Protein AF-A0A7Y4XVL7-F1 (afdb_monomer_lite)

Sequence (290 aa):
MFQDLKSWTTLMKPHAFVLMPFGKKTDRNQVTIDYDSVYRDLITPALAAAGLCVIRPTQEQAVGEIMSHWLQELLSADLVVADLSLDNFDIGYLLGIRQALRATGVILLNAYQLSDTPAFEYQLNYTINNRVVDAASLTRDIHALTALVELTKVANPTKPSSPIFQHIPQLAEPDWNIARVASAASFWQAHADWEVDRQTAEQCGNLNDLLRLAKATPVAQFRAEALIQTGIALCAVNNVELALQQFEQALDIVPNHLRGLQEKGHCLLQLALQEKAGQPLYAVRLHYIS

Structure (mmCIF, N/CA/C/O backbone):
data_AF-A0A7Y4XVL7-F1
#
_entry.id   AF-A0A7Y4XVL7-F1
#
loop_
_atom_site.group_PDB
_atom_site.id
_atom_site.type_symbol
_atom_site.label_atom_id
_atom_site.label_alt_id
_atom_site.label_comp_id
_atom_site.label_asym_id
_atom_site.label_entity_id
_atom_site.label_seq_id
_atom_site.pdbx_PDB_ins_code
_atom_site.Cartn_x
_atom_site.Cartn_y
_atom_site.Cartn_z
_atom_site.occupancy
_atom_site.B_iso_or_equiv
_atom_site.auth_seq_id
_atom_site.auth_comp_id
_atom_site.auth_asym_id
_atom_site.auth_atom_id
_atom_site.pdbx_PDB_model_num
ATOM 1 N N . MET A 1 1 ? -31.407 23.161 3.412 1.00 30.75 1 MET A N 1
ATOM 2 C CA . MET A 1 1 ? -30.562 23.824 2.399 1.00 30.75 1 MET A CA 1
ATOM 3 C C . MET A 1 1 ? -29.299 22.983 2.249 1.00 30.75 1 MET A C 1
ATOM 5 O O . MET A 1 1 ? -28.283 23.264 2.861 1.00 30.75 1 MET A O 1
ATOM 9 N N . PHE A 1 2 ? -29.439 21.850 1.556 1.00 30.11 2 PHE A N 1
ATOM 10 C CA . PHE A 1 2 ? -28.421 20.811 1.387 1.00 30.11 2 PHE A CA 1
ATOM 11 C C . PHE A 1 2 ? -27.877 20.915 -0.038 1.00 30.11 2 PHE A C 1
ATOM 13 O O . PHE A 1 2 ? -28.447 20.304 -0.939 1.00 30.11 2 PHE A O 1
ATOM 20 N N . GLN A 1 3 ? -26.849 21.731 -0.273 1.00 23.47 3 GLN A N 1
ATOM 21 C CA . GLN A 1 3 ? -26.226 21.802 -1.604 1.00 23.47 3 GLN A CA 1
ATOM 22 C C . GLN A 1 3 ? -24.697 21.731 -1.635 1.00 23.47 3 GLN A C 1
ATOM 24 O O . GLN A 1 3 ? -24.164 21.534 -2.717 1.00 23.47 3 GLN A O 1
ATOM 29 N N . ASP A 1 4 ? -23.997 21.695 -0.499 1.00 26.78 4 ASP A N 1
ATOM 30 C CA . ASP A 1 4 ? -22.524 21.692 -0.514 1.00 26.78 4 ASP A CA 1
ATOM 31 C C . ASP A 1 4 ? -21.859 20.398 -0.033 1.00 26.78 4 ASP A C 1
ATOM 33 O O . ASP A 1 4 ? -20.696 20.411 0.327 1.00 26.78 4 ASP A O 1
ATOM 37 N N . LEU A 1 5 ? -22.521 19.239 -0.096 1.00 29.67 5 LEU A N 1
ATOM 38 C CA . LEU A 1 5 ? -21.913 17.934 0.249 1.00 29.67 5 LEU A CA 1
ATOM 39 C C . LEU A 1 5 ? -20.867 17.412 -0.766 1.00 29.67 5 LEU A C 1
ATOM 41 O O . LEU A 1 5 ? -20.314 16.333 -0.570 1.00 29.67 5 LEU A O 1
ATOM 45 N N . LYS A 1 6 ? -20.573 18.148 -1.848 1.00 25.56 6 LYS A N 1
ATOM 46 C CA . LYS A 1 6 ? -19.660 17.706 -2.925 1.00 25.56 6 LYS A CA 1
ATOM 47 C C . LYS A 1 6 ? -18.208 18.192 -2.799 1.00 25.56 6 LYS A C 1
ATOM 49 O O . LYS A 1 6 ? -17.376 17.759 -3.585 1.00 25.56 6 LYS A O 1
ATOM 54 N N . SER A 1 7 ? -17.879 19.031 -1.815 1.00 25.00 7 SER A N 1
ATOM 55 C CA . SER A 1 7 ? -16.509 19.526 -1.571 1.00 25.00 7 SER A CA 1
ATOM 56 C C . SER A 1 7 ? -15.745 18.795 -0.449 1.00 25.00 7 SER A C 1
ATOM 58 O O . SER A 1 7 ? -14.611 19.155 -0.151 1.00 25.00 7 SER A O 1
ATOM 60 N N . TRP A 1 8 ? -16.327 17.751 0.159 1.00 30.72 8 TRP A N 1
ATOM 61 C CA . TRP A 1 8 ? -15.837 17.120 1.402 1.00 30.72 8 TRP A CA 1
ATOM 62 C C . TRP A 1 8 ? -15.011 15.841 1.169 1.00 30.72 8 TRP A C 1
ATOM 64 O O . TRP A 1 8 ? -14.529 15.220 2.112 1.00 30.72 8 TRP A O 1
ATOM 74 N N . THR A 1 9 ? -14.823 15.429 -0.086 1.00 29.23 9 THR A N 1
ATOM 75 C CA . THR A 1 9 ? -14.104 14.205 -0.475 1.00 29.23 9 THR A CA 1
ATOM 76 C C . THR A 1 9 ? -12.635 14.462 -0.800 1.00 29.23 9 THR A C 1
ATOM 78 O O . THR A 1 9 ? -12.143 14.039 -1.844 1.00 29.23 9 THR A O 1
ATOM 81 N N . THR A 1 10 ? -11.910 15.098 0.113 1.00 35.78 10 THR A N 1
ATOM 82 C CA . THR A 1 10 ? -10.456 14.890 0.195 1.00 35.78 10 THR A CA 1
ATOM 83 C C . THR A 1 10 ? -10.150 14.117 1.474 1.00 35.78 10 THR A C 1
ATOM 85 O O . THR A 1 10 ? -9.307 14.496 2.276 1.00 35.78 10 THR A O 1
ATOM 88 N N . LEU A 1 11 ? -10.897 13.023 1.676 1.00 45.28 11 LEU A N 1
ATOM 89 C CA . LEU A 1 11 ? -10.474 11.901 2.512 1.00 45.28 11 LEU A CA 1
ATOM 90 C C . LEU A 1 11 ? -9.044 11.541 2.090 1.00 45.28 11 LEU A C 1
ATOM 92 O O . LEU A 1 11 ? -8.815 11.272 0.907 1.00 45.28 11 LEU A O 1
ATOM 96 N N . MET A 1 12 ? -8.086 11.583 3.016 1.00 53.03 12 MET A N 1
ATOM 97 C CA . MET A 1 12 ? -6.722 11.132 2.744 1.00 53.03 12 MET A CA 1
ATOM 98 C C . MET A 1 12 ? -6.778 9.636 2.424 1.00 53.03 12 MET A C 1
ATOM 100 O O . MET A 1 12 ? -7.018 8.798 3.291 1.00 53.03 12 MET A O 1
ATOM 104 N N . LYS A 1 13 ? -6.671 9.338 1.126 1.00 62.09 13 LYS A N 1
ATOM 105 C CA . LYS A 1 13 ? -6.738 7.992 0.554 1.00 62.09 13 LYS A CA 1
ATOM 106 C C . LYS A 1 13 ? -5.585 7.136 1.093 1.00 62.09 13 LYS A C 1
ATOM 108 O O . LYS A 1 13 ? -4.505 7.698 1.282 1.00 62.09 13 LYS A O 1
ATOM 113 N N . PRO A 1 14 ? -5.778 5.813 1.267 1.00 74.62 14 PRO A N 1
ATOM 114 C CA . PRO A 1 14 ? -4.679 4.894 1.555 1.00 74.62 14 PRO A CA 1
ATOM 115 C C . PRO A 1 14 ? -3.522 5.115 0.580 1.00 74.62 14 PRO A C 1
ATOM 117 O O . PRO A 1 14 ? -3.774 5.355 -0.606 1.00 74.62 14 PRO A O 1
ATOM 120 N N . HIS A 1 15 ? -2.276 5.081 1.042 1.00 81.12 15 HIS A N 1
ATOM 121 C CA . HIS A 1 15 ? -1.130 5.425 0.199 1.00 81.12 15 HIS A CA 1
ATOM 122 C C . HIS A 1 15 ? -0.308 4.208 -0.212 1.00 81.12 15 HIS A C 1
ATOM 124 O O . HIS A 1 15 ? -0.039 3.295 0.570 1.00 81.12 15 HIS A O 1
ATOM 130 N N . ALA A 1 16 ? 0.096 4.217 -1.479 1.00 88.88 16 ALA A N 1
ATOM 131 C CA . ALA A 1 16 ? 0.976 3.238 -2.081 1.00 88.88 16 ALA A CA 1
ATOM 132 C C . ALA A 1 16 ? 2.335 3.865 -2.380 1.00 88.88 16 ALA A C 1
ATOM 134 O O . ALA A 1 16 ? 2.409 4.904 -3.042 1.00 88.88 16 ALA A O 1
ATOM 135 N N . PHE A 1 17 ? 3.403 3.202 -1.950 1.00 90.56 17 PHE A N 1
ATOM 136 C CA . PHE A 1 17 ? 4.773 3.598 -2.242 1.00 90.56 17 PHE A CA 1
ATOM 137 C C . PHE A 1 17 ? 5.361 2.713 -3.343 1.00 90.56 17 PHE A C 1
ATOM 139 O O . PHE A 1 17 ? 5.362 1.485 -3.240 1.00 90.56 17 PHE A O 1
ATOM 146 N N . VAL A 1 18 ? 5.836 3.331 -4.422 1.00 93.88 18 VAL A N 1
ATOM 147 C CA . VAL A 1 18 ? 6.324 2.630 -5.614 1.00 93.88 18 VAL A CA 1
ATOM 148 C C . VAL A 1 18 ? 7.847 2.647 -5.644 1.00 93.88 18 VAL A C 1
ATOM 150 O O . VAL A 1 18 ? 8.467 3.689 -5.862 1.00 93.88 18 VAL A O 1
ATOM 153 N N . LEU A 1 19 ? 8.444 1.470 -5.468 1.00 92.75 19 LEU A N 1
ATOM 154 C CA . LEU A 1 19 ? 9.868 1.224 -5.656 1.00 92.75 19 LEU A CA 1
ATOM 155 C C . LEU A 1 19 ? 10.106 0.743 -7.087 1.00 92.75 19 LEU A C 1
ATOM 157 O O . LEU A 1 19 ? 9.790 -0.393 -7.425 1.00 92.75 19 LEU A O 1
ATOM 161 N N . MET A 1 20 ? 10.660 1.595 -7.943 1.00 93.25 20 MET A N 1
ATOM 162 C CA . MET A 1 20 ? 10.940 1.226 -9.329 1.00 93.25 20 MET A CA 1
ATOM 163 C C . MET A 1 20 ? 12.124 2.015 -9.898 1.00 93.25 20 MET A C 1
ATOM 165 O O . MET A 1 20 ? 12.449 3.084 -9.375 1.00 93.25 20 MET A O 1
ATOM 169 N N . PRO A 1 21 ? 12.768 1.535 -10.977 1.00 92.19 21 PRO A N 1
ATOM 170 C CA . PRO A 1 21 ? 13.779 2.315 -11.682 1.00 92.19 21 PRO A CA 1
ATOM 171 C C . PRO A 1 21 ? 13.210 3.608 -12.293 1.00 92.19 21 PRO A C 1
ATOM 173 O O . PRO A 1 21 ? 12.018 3.717 -12.570 1.00 92.19 21 PRO A O 1
ATOM 176 N N . PHE A 1 22 ? 14.085 4.586 -12.547 1.00 91.12 22 PHE A N 1
ATOM 177 C CA . PHE A 1 22 ? 13.723 5.876 -13.151 1.00 91.12 22 PHE A CA 1
ATOM 178 C C . PHE A 1 22 ? 14.119 5.969 -14.621 1.00 91.12 22 PHE A C 1
ATOM 180 O O . PHE A 1 22 ? 15.217 5.544 -15.000 1.00 91.12 22 PHE A O 1
ATOM 187 N N . GLY A 1 23 ? 13.265 6.606 -15.427 1.00 93.31 23 GLY A N 1
ATOM 188 C CA . GLY A 1 23 ? 13.544 6.903 -16.826 1.00 93.31 23 GLY A CA 1
ATOM 189 C C . GLY A 1 23 ? 13.756 5.659 -17.684 1.00 93.31 23 GLY A C 1
ATOM 190 O O . GLY A 1 23 ? 13.196 4.590 -17.447 1.00 93.31 23 GLY A O 1
ATOM 191 N N . LYS A 1 24 ? 14.589 5.801 -18.713 1.00 95.44 24 LYS A N 1
ATOM 192 C CA . LYS A 1 24 ? 14.931 4.708 -19.627 1.00 95.44 24 LYS A CA 1
ATOM 193 C C . LYS A 1 24 ? 16.169 3.987 -19.121 1.00 95.44 24 LYS A C 1
ATOM 195 O O . LYS A 1 24 ? 17.231 4.602 -19.006 1.00 95.44 24 LYS A O 1
ATOM 200 N N . LYS A 1 25 ? 16.052 2.689 -18.849 1.00 94.06 25 LYS A N 1
ATOM 201 C CA . LYS A 1 25 ? 17.180 1.850 -18.426 1.00 94.06 25 LYS A CA 1
ATOM 202 C C . LYS A 1 25 ? 17.300 0.642 -19.334 1.00 94.06 25 LYS A C 1
ATOM 204 O O . LYS A 1 25 ? 16.296 0.074 -19.753 1.00 94.06 25 LYS A O 1
ATOM 209 N N . THR A 1 26 ? 18.539 0.281 -19.632 1.00 91.75 26 THR A N 1
ATOM 210 C CA . THR A 1 26 ? 18.875 -0.923 -20.387 1.00 91.75 26 THR A CA 1
ATOM 211 C C . THR A 1 26 ? 19.343 -1.982 -19.405 1.00 91.75 26 THR A C 1
ATOM 213 O O . THR A 1 26 ? 20.203 -1.702 -18.570 1.00 91.75 26 THR A O 1
ATOM 216 N N . ASP A 1 27 ? 18.752 -3.167 -19.482 1.00 84.12 27 ASP A N 1
ATOM 217 C CA . ASP A 1 27 ? 19.140 -4.301 -18.655 1.00 84.12 27 ASP A CA 1
ATOM 218 C C . ASP A 1 27 ? 20.385 -5.026 -19.203 1.00 84.12 27 ASP A C 1
ATOM 220 O O . ASP A 1 27 ? 20.979 -4.653 -20.221 1.00 84.12 27 ASP A O 1
ATOM 224 N N . ARG A 1 28 ? 20.798 -6.096 -18.515 1.00 81.88 28 ARG A N 1
ATOM 225 C CA . ARG A 1 28 ? 21.951 -6.921 -18.914 1.00 81.88 28 ARG A CA 1
ATOM 226 C C . ARG A 1 28 ? 21.738 -7.642 -20.251 1.00 81.88 28 ARG A C 1
ATOM 228 O O . ARG A 1 28 ? 22.718 -7.940 -20.931 1.00 81.88 28 ARG A O 1
ATOM 235 N N . ASN A 1 29 ? 20.485 -7.860 -20.647 1.00 82.44 29 ASN A N 1
ATOM 236 C CA . ASN A 1 29 ? 20.090 -8.501 -21.900 1.00 82.44 29 ASN A CA 1
ATOM 237 C C . ASN A 1 29 ? 19.987 -7.499 -23.066 1.00 82.44 29 ASN A C 1
ATOM 239 O O . ASN A 1 29 ? 19.524 -7.864 -24.145 1.00 82.44 29 ASN A O 1
ATOM 243 N N . GLN A 1 30 ? 20.437 -6.251 -22.872 1.00 86.81 30 GLN A N 1
ATOM 244 C CA . GLN A 1 30 ? 20.371 -5.159 -23.851 1.00 86.81 30 GLN A CA 1
ATOM 245 C C . GLN A 1 30 ? 18.943 -4.735 -24.224 1.00 86.81 30 GLN A C 1
ATOM 247 O O . GLN A 1 30 ? 18.731 -4.070 -25.242 1.00 86.81 30 GLN A O 1
ATOM 252 N N . VAL A 1 31 ? 17.958 -5.055 -23.384 1.00 87.81 31 VAL A N 1
ATOM 253 C CA . VAL A 1 31 ? 16.588 -4.579 -23.549 1.00 87.81 31 VAL A CA 1
ATOM 254 C C . VAL A 1 31 ? 16.432 -3.272 -22.785 1.00 87.81 31 VAL A C 1
ATOM 256 O O . VAL A 1 31 ? 16.737 -3.172 -21.598 1.00 87.81 31 VAL A O 1
ATOM 259 N N . THR A 1 32 ? 15.969 -2.235 -23.479 1.00 94.44 32 THR A N 1
ATOM 260 C CA . THR A 1 32 ? 15.645 -0.946 -22.860 1.00 94.44 32 THR A CA 1
ATOM 261 C C . THR A 1 32 ? 14.177 -0.911 -22.465 1.00 94.44 32 THR A C 1
ATOM 263 O O . THR A 1 32 ? 13.319 -1.171 -23.305 1.00 94.44 32 THR A O 1
ATOM 266 N N . ILE A 1 33 ? 13.892 -0.500 -21.232 1.00 95.12 33 ILE A N 1
ATOM 267 C CA . ILE A 1 33 ? 12.542 -0.244 -20.722 1.00 95.12 33 ILE A CA 1
ATOM 268 C C . ILE A 1 33 ? 12.442 1.227 -20.306 1.00 95.12 33 ILE A C 1
ATOM 270 O O . ILE A 1 33 ? 13.356 1.772 -19.683 1.00 95.12 33 ILE A O 1
ATOM 274 N N . ASP A 1 34 ? 11.344 1.878 -20.681 1.00 96.12 34 ASP A N 1
ATOM 275 C CA . ASP A 1 34 ? 10.932 3.201 -20.221 1.00 96.12 34 ASP A CA 1
ATOM 276 C C . ASP A 1 34 ? 10.060 3.061 -18.966 1.00 96.12 34 ASP A C 1
ATOM 278 O O . ASP A 1 34 ? 8.844 2.862 -19.033 1.00 96.12 34 ASP A O 1
ATOM 282 N N . TYR A 1 35 ? 10.696 3.159 -17.802 1.00 95.94 35 TYR A N 1
ATOM 283 C CA . TYR A 1 35 ? 10.037 2.993 -16.511 1.00 95.94 35 TYR A CA 1
ATOM 284 C C . TYR A 1 35 ? 9.095 4.152 -16.165 1.00 95.94 35 TYR A C 1
ATOM 286 O O . TYR A 1 35 ? 8.176 3.980 -15.365 1.00 95.94 35 TYR A O 1
ATOM 294 N N . ASP A 1 36 ? 9.252 5.319 -16.795 1.00 95.69 36 ASP A N 1
ATOM 295 C CA . ASP A 1 36 ? 8.286 6.407 -16.638 1.00 95.69 36 ASP A CA 1
ATOM 296 C C . ASP A 1 36 ? 6.972 6.100 -17.363 1.00 95.69 36 ASP A C 1
ATOM 298 O O . ASP A 1 36 ? 5.906 6.485 -16.879 1.00 95.69 36 ASP A O 1
ATOM 302 N N . SER A 1 37 ? 7.018 5.363 -18.480 1.00 95.69 37 SER A N 1
ATOM 303 C CA . SER A 1 37 ? 5.810 4.811 -19.109 1.00 95.69 37 SER A CA 1
ATOM 304 C C . SER A 1 37 ? 5.158 3.740 -18.238 1.00 95.69 37 SER A C 1
ATOM 306 O O . SER A 1 37 ? 3.959 3.830 -17.997 1.00 95.69 37 SER A O 1
ATOM 308 N N . VAL A 1 38 ? 5.924 2.795 -17.679 1.00 97.19 38 VAL A N 1
ATOM 309 C CA . VAL A 1 38 ? 5.378 1.784 -16.747 1.00 97.19 38 VAL A CA 1
ATOM 310 C C . VAL A 1 38 ? 4.676 2.456 -15.560 1.00 97.19 38 VAL A C 1
ATOM 312 O O . VAL A 1 38 ? 3.543 2.111 -15.219 1.00 97.19 38 VAL A O 1
ATOM 315 N N . TYR A 1 39 ? 5.309 3.470 -14.963 1.00 97.12 39 TYR A N 1
ATOM 316 C CA . TYR A 1 39 ? 4.727 4.213 -13.849 1.00 97.12 39 TYR A CA 1
ATOM 317 C C . TYR A 1 39 ? 3.417 4.909 -14.230 1.00 97.12 39 TYR A C 1
ATOM 319 O O . TYR A 1 39 ? 2.405 4.760 -13.541 1.00 97.12 39 TYR A O 1
ATOM 327 N N . ARG A 1 40 ? 3.434 5.682 -15.321 1.00 97.06 40 ARG A N 1
ATOM 328 C CA . ARG A 1 40 ? 2.314 6.529 -15.744 1.00 97.06 40 ARG A CA 1
ATOM 329 C C . ARG A 1 40 ? 1.147 5.721 -16.305 1.00 97.06 40 ARG A C 1
ATOM 331 O O . ARG A 1 40 ? 0.003 6.038 -15.997 1.00 97.06 40 ARG A O 1
ATOM 338 N N . ASP A 1 41 ? 1.437 4.721 -17.129 1.00 97.88 41 ASP A N 1
ATOM 339 C CA . ASP A 1 41 ? 0.440 4.060 -17.971 1.00 97.88 41 ASP A CA 1
ATOM 340 C C . ASP A 1 41 ? -0.111 2.780 -17.324 1.00 97.88 41 ASP A C 1
ATOM 342 O O . ASP A 1 41 ? -1.260 2.435 -17.581 1.00 97.88 41 ASP A O 1
ATOM 346 N N . LEU A 1 42 ? 0.660 2.099 -16.463 1.00 98.19 42 LEU A N 1
ATOM 347 C CA . LEU A 1 42 ? 0.247 0.860 -15.784 1.00 98.19 42 LEU A CA 1
ATOM 348 C C . LEU A 1 42 ? 0.024 1.062 -14.277 1.00 98.19 42 LEU A C 1
ATOM 350 O O . LEU A 1 42 ? -1.084 0.851 -13.784 1.00 98.19 42 LEU A O 1
ATOM 354 N N . ILE A 1 43 ? 1.059 1.473 -13.536 1.00 97.94 43 ILE A N 1
ATOM 355 C CA . ILE A 1 43 ? 1.028 1.482 -12.060 1.00 97.94 43 ILE A CA 1
ATOM 356 C C . ILE A 1 43 ? 0.041 2.526 -11.528 1.00 97.94 43 ILE A C 1
ATOM 358 O O . ILE A 1 43 ? -0.862 2.200 -10.757 1.00 97.94 43 ILE A O 1
ATOM 362 N N . THR A 1 44 ? 0.188 3.781 -11.957 1.00 96.50 44 THR A N 1
ATOM 363 C CA . THR A 1 44 ? -0.655 4.897 -11.502 1.00 96.50 44 THR A CA 1
ATOM 364 C C . THR A 1 44 ? -2.153 4.628 -11.700 1.00 96.50 44 THR A C 1
ATOM 366 O O . THR A 1 44 ? -2.894 4.732 -10.718 1.00 96.50 44 THR A O 1
ATOM 369 N N . PRO A 1 45 ? -2.642 4.255 -12.903 1.00 97.81 45 PRO A N 1
ATOM 370 C CA . PRO A 1 45 ? -4.070 4.021 -13.101 1.00 97.81 45 PRO A CA 1
ATOM 371 C C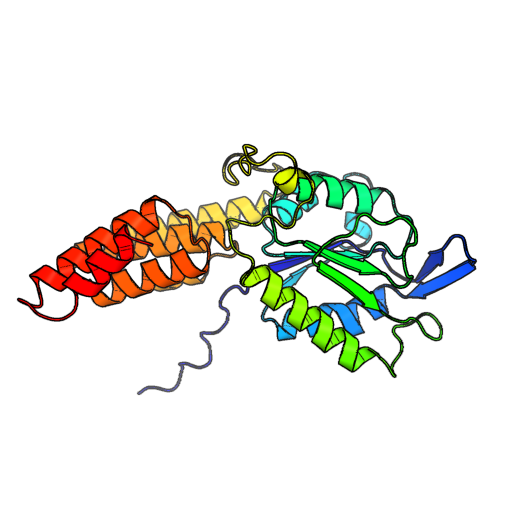 . PRO A 1 45 ? -4.593 2.815 -12.318 1.00 97.81 45 PRO A C 1
ATOM 373 O O . PRO A 1 45 ? -5.698 2.892 -11.784 1.00 97.81 45 PRO A O 1
ATOM 376 N N . ALA A 1 46 ? -3.816 1.735 -12.189 1.00 97.75 46 ALA A N 1
ATOM 377 C CA . ALA A 1 46 ? -4.248 0.553 -11.446 1.00 97.75 46 ALA A CA 1
ATOM 378 C C . ALA A 1 46 ? -4.437 0.833 -9.948 1.00 97.75 46 ALA A C 1
ATOM 380 O O . ALA A 1 46 ? -5.446 0.436 -9.358 1.00 97.75 46 ALA A O 1
ATOM 381 N N . LEU A 1 47 ? -3.490 1.552 -9.339 1.00 94.56 47 LEU A N 1
ATOM 382 C CA . LEU A 1 47 ? -3.551 1.924 -7.925 1.00 94.56 47 LEU A CA 1
ATOM 383 C C . LEU A 1 47 ? -4.626 2.984 -7.658 1.00 94.56 47 LEU A C 1
ATOM 385 O O . LEU A 1 47 ? -5.350 2.896 -6.666 1.00 94.56 47 LEU A O 1
ATOM 389 N N . ALA A 1 48 ? -4.790 3.948 -8.568 1.00 91.00 48 ALA A N 1
ATOM 390 C CA . ALA A 1 48 ? -5.855 4.941 -8.477 1.00 91.00 48 ALA A CA 1
ATOM 391 C C . ALA A 1 48 ? -7.251 4.302 -8.586 1.00 91.00 48 ALA A C 1
ATOM 393 O O . ALA A 1 48 ? -8.159 4.704 -7.856 1.00 91.00 48 ALA A O 1
ATOM 394 N N . ALA A 1 49 ? -7.419 3.289 -9.446 1.00 93.00 49 ALA A N 1
ATOM 395 C CA . ALA A 1 49 ? -8.659 2.520 -9.566 1.00 93.00 49 ALA A CA 1
ATOM 396 C C . ALA A 1 49 ? -8.991 1.730 -8.288 1.00 93.00 49 ALA A C 1
ATOM 398 O O . ALA A 1 49 ? -10.162 1.599 -7.944 1.00 93.00 49 ALA A O 1
ATOM 399 N N . ALA A 1 50 ? -7.973 1.285 -7.544 1.00 90.19 50 ALA A N 1
ATOM 400 C CA . ALA A 1 50 ? -8.120 0.690 -6.212 1.00 90.19 50 ALA A CA 1
ATOM 401 C C . ALA A 1 50 ? -8.332 1.737 -5.092 1.00 90.19 50 ALA A C 1
ATOM 403 O O . ALA A 1 50 ? -8.422 1.394 -3.910 1.00 90.19 50 ALA A O 1
ATOM 404 N N . GLY A 1 51 ? -8.389 3.028 -5.432 1.00 86.31 51 GLY A N 1
ATOM 405 C CA . GLY A 1 51 ? -8.623 4.115 -4.485 1.00 86.31 51 GLY A CA 1
ATOM 406 C C . GLY A 1 51 ? -7.395 4.560 -3.690 1.00 86.31 51 GLY A C 1
ATOM 407 O O . GLY A 1 51 ? -7.578 5.262 -2.697 1.00 86.31 51 GLY A O 1
ATOM 408 N N . LEU A 1 52 ? -6.173 4.198 -4.104 1.00 83.06 52 LEU A N 1
ATOM 409 C CA . LEU A 1 52 ? -4.943 4.607 -3.421 1.00 83.06 52 LEU A CA 1
ATOM 410 C C . LEU A 1 52 ? -4.375 5.922 -3.969 1.00 83.06 52 LEU A C 1
ATOM 412 O O . LEU A 1 52 ? -4.522 6.255 -5.147 1.00 83.06 52 LEU A O 1
ATOM 416 N N . CYS A 1 53 ? -3.697 6.666 -3.098 1.00 83.19 53 CYS A N 1
ATOM 417 C CA . CYS A 1 53 ? -2.781 7.736 -3.478 1.00 83.19 53 CYS A CA 1
ATOM 418 C C . CYS A 1 53 ? -1.410 7.130 -3.810 1.00 83.19 53 CYS A C 1
ATOM 420 O O . CYS A 1 53 ? -0.906 6.318 -3.039 1.00 83.19 53 CYS A O 1
ATOM 422 N N . VAL A 1 54 ? -0.805 7.504 -4.937 1.00 85.81 54 VAL A N 1
ATOM 423 C CA . VAL A 1 54 ? 0.451 6.899 -5.410 1.00 85.81 54 VAL A CA 1
ATOM 424 C C . VAL A 1 54 ? 1.615 7.848 -5.171 1.00 85.81 54 VAL A C 1
ATOM 426 O O . VAL A 1 54 ? 1.591 8.990 -5.628 1.00 85.81 54 VAL A O 1
ATOM 429 N N . ILE A 1 55 ? 2.645 7.355 -4.489 1.00 85.19 55 ILE A N 1
ATOM 430 C CA . ILE A 1 55 ? 3.891 8.071 -4.231 1.00 85.19 55 ILE A CA 1
ATOM 431 C C . ILE A 1 55 ? 5.034 7.269 -4.851 1.00 85.19 55 ILE A C 1
ATOM 433 O O . ILE A 1 55 ? 5.222 6.093 -4.551 1.00 85.19 55 ILE A O 1
ATOM 437 N N . ARG A 1 56 ? 5.824 7.922 -5.702 1.00 87.25 56 ARG A N 1
ATOM 438 C CA . ARG A 1 56 ? 7.100 7.414 -6.214 1.00 87.25 56 ARG A CA 1
ATOM 439 C C . ARG A 1 56 ? 8.187 8.417 -5.831 1.00 87.25 56 ARG A C 1
ATOM 441 O O . ARG A 1 56 ? 7.952 9.612 -6.034 1.00 87.25 56 ARG A O 1
ATOM 448 N N . PRO A 1 57 ? 9.352 7.984 -5.315 1.00 80.12 57 PRO A N 1
ATOM 449 C CA . PRO A 1 57 ? 10.471 8.895 -5.089 1.00 80.12 57 PRO A CA 1
ATOM 450 C C . PRO A 1 57 ? 10.857 9.645 -6.366 1.00 80.12 57 PRO A C 1
ATOM 452 O O . PRO A 1 57 ? 10.611 9.158 -7.468 1.00 80.12 57 PRO A O 1
ATOM 455 N N . THR A 1 58 ? 11.471 10.819 -6.249 1.00 72.88 58 THR A N 1
ATOM 456 C CA . THR A 1 58 ? 12.078 11.493 -7.405 1.00 72.88 58 THR A CA 1
ATOM 457 C C . THR A 1 58 ? 13.519 11.035 -7.608 1.00 72.88 58 THR A C 1
ATOM 459 O O . THR A 1 58 ? 14.165 10.505 -6.703 1.00 72.88 58 THR A O 1
ATOM 462 N N . GLN A 1 59 ? 14.051 11.248 -8.813 1.00 65.94 59 GLN A N 1
ATOM 463 C CA . GLN A 1 59 ? 15.422 10.859 -9.130 1.00 65.94 59 GLN A CA 1
ATOM 464 C C . GLN A 1 59 ? 16.454 11.677 -8.332 1.00 65.94 59 GLN A C 1
ATOM 466 O O . GLN A 1 59 ? 17.498 11.145 -7.966 1.00 65.94 59 GLN A O 1
ATOM 471 N N . GLU A 1 60 ? 16.171 12.944 -8.016 1.00 59.00 60 GLU A N 1
ATOM 472 C CA . GLU A 1 60 ? 17.043 13.781 -7.179 1.00 59.00 60 GLU A CA 1
ATOM 473 C C . GLU A 1 60 ? 17.083 13.298 -5.723 1.00 59.00 60 GLU A C 1
ATOM 475 O O . GLU A 1 60 ? 18.119 13.400 -5.071 1.00 59.00 60 GLU A O 1
ATOM 480 N N . GLN A 1 61 ? 15.985 12.715 -5.230 1.00 55.97 61 GLN A N 1
ATOM 481 C CA . GLN A 1 61 ? 15.905 12.109 -3.895 1.00 55.97 61 GLN A CA 1
ATOM 482 C C . GLN A 1 61 ? 16.708 10.799 -3.787 1.00 55.97 61 GLN A C 1
ATOM 484 O O . GLN A 1 61 ? 16.953 10.324 -2.680 1.00 55.97 61 GLN A O 1
ATOM 489 N N . ALA A 1 62 ? 17.137 10.224 -4.918 1.00 52.25 62 ALA A N 1
ATOM 490 C CA . ALA A 1 62 ? 17.893 8.975 -4.990 1.00 52.25 62 ALA A CA 1
ATOM 491 C C . ALA A 1 62 ? 19.423 9.148 -4.902 1.00 52.25 62 ALA A C 1
ATOM 493 O O . ALA A 1 62 ? 20.155 8.163 -4.955 1.00 52.25 62 ALA A O 1
ATOM 494 N N . VAL A 1 63 ? 19.946 10.374 -4.786 1.00 45.16 63 VAL A N 1
ATOM 495 C CA . VAL A 1 63 ? 21.397 10.620 -4.752 1.00 45.16 63 VAL A CA 1
ATOM 496 C C . VAL A 1 63 ? 21.867 10.888 -3.317 1.00 45.16 63 VAL A C 1
ATOM 498 O O . VAL A 1 63 ? 21.579 11.931 -2.743 1.00 45.16 63 VAL A O 1
ATOM 501 N N . GLY A 1 64 ? 22.646 9.957 -2.755 1.00 45.59 64 GLY A N 1
ATOM 502 C CA . GLY A 1 64 ? 23.591 10.208 -1.651 1.00 45.59 64 GLY A CA 1
ATOM 503 C C . GLY A 1 64 ? 23.104 9.994 -0.210 1.00 45.59 64 GLY A C 1
ATOM 504 O O . GLY A 1 64 ? 23.932 9.716 0.649 1.00 45.59 64 GLY A O 1
ATOM 505 N N . GLU A 1 65 ? 21.798 10.042 0.058 1.00 50.94 65 GLU A N 1
ATOM 506 C CA . GLU A 1 65 ? 21.209 9.866 1.406 1.00 50.94 65 GLU A CA 1
ATOM 507 C C . GLU A 1 65 ? 19.990 8.922 1.384 1.00 50.94 65 GLU A C 1
ATOM 509 O O . GLU A 1 65 ? 19.001 9.085 2.108 1.00 50.94 65 GLU A O 1
ATOM 514 N N . ILE A 1 66 ? 20.048 7.899 0.525 1.00 53.38 66 ILE A N 1
ATOM 515 C CA . ILE A 1 66 ? 19.092 6.792 0.563 1.00 53.38 66 ILE A CA 1
ATOM 516 C C . ILE A 1 66 ? 19.270 6.083 1.905 1.00 53.38 66 ILE A C 1
ATOM 518 O O . ILE A 1 66 ? 20.209 5.320 2.085 1.00 53.38 66 ILE A O 1
ATOM 522 N N . MET A 1 67 ? 18.375 6.361 2.848 1.00 57.81 67 MET A N 1
ATOM 523 C CA . MET A 1 67 ? 17.743 5.343 3.692 1.00 57.81 67 MET A CA 1
ATOM 524 C C . MET A 1 67 ? 16.664 5.972 4.569 1.00 57.81 67 MET A C 1
ATOM 526 O O . MET A 1 67 ? 15.588 5.408 4.684 1.00 57.81 67 MET A O 1
ATOM 530 N N . SER A 1 68 ? 16.881 7.156 5.137 1.00 56.09 68 SER A N 1
ATOM 531 C CA . SER A 1 68 ? 16.031 7.623 6.235 1.00 56.09 68 SER A CA 1
ATOM 532 C C . SER A 1 68 ? 14.590 7.974 5.796 1.00 56.09 68 SER A C 1
ATOM 534 O O . SER A 1 68 ? 13.614 7.459 6.337 1.00 56.09 68 SER A O 1
ATOM 536 N N . HIS A 1 69 ? 14.404 8.809 4.771 1.00 59.69 69 HIS A N 1
ATOM 537 C CA . HIS A 1 69 ? 13.058 9.287 4.423 1.00 59.69 69 HIS A CA 1
ATOM 538 C C . HIS A 1 69 ? 12.225 8.243 3.660 1.00 59.69 69 HIS A C 1
ATOM 540 O O . HIS A 1 69 ? 11.026 8.132 3.898 1.00 59.69 69 HIS A O 1
ATOM 546 N N . TRP A 1 70 ? 12.850 7.413 2.817 1.00 72.81 70 TRP A N 1
ATOM 547 C CA . TRP A 1 70 ? 12.167 6.282 2.174 1.00 72.81 70 TRP A CA 1
ATOM 548 C C . TRP A 1 70 ? 11.848 5.157 3.150 1.00 72.81 70 TRP A C 1
ATOM 550 O O . TRP A 1 70 ? 10.835 4.494 2.978 1.00 72.81 70 TRP A O 1
ATOM 560 N N . LEU A 1 71 ? 12.664 4.949 4.189 1.00 74.31 71 LEU A N 1
ATOM 561 C CA . LEU A 1 71 ? 12.358 3.967 5.226 1.00 74.31 71 LEU A CA 1
ATOM 562 C C . LEU A 1 71 ? 11.051 4.306 5.946 1.00 74.31 71 LEU A C 1
ATOM 564 O O . LEU A 1 71 ? 10.268 3.402 6.226 1.00 74.31 71 LEU A O 1
ATOM 568 N N . GLN A 1 72 ? 10.782 5.593 6.189 1.00 74.62 72 GLN A N 1
ATOM 569 C CA . GLN A 1 72 ? 9.499 6.006 6.749 1.00 74.62 72 GLN A CA 1
ATOM 570 C C . GLN A 1 72 ? 8.343 5.640 5.817 1.00 74.62 72 GLN A C 1
ATOM 572 O O . GLN A 1 72 ? 7.380 5.040 6.281 1.00 74.62 72 GLN A O 1
ATOM 577 N N . GLU A 1 73 ? 8.440 5.971 4.527 1.00 77.50 73 GLU A N 1
ATOM 578 C CA . GLU A 1 73 ? 7.398 5.636 3.547 1.00 77.50 73 GLU A CA 1
ATOM 579 C C . GLU A 1 73 ? 7.210 4.122 3.413 1.00 77.50 73 GLU A C 1
ATOM 581 O O . GLU A 1 73 ? 6.086 3.634 3.372 1.00 77.50 73 GLU A O 1
ATOM 586 N N . LEU A 1 74 ? 8.298 3.350 3.446 1.00 81.88 74 LEU A N 1
ATOM 587 C CA . LEU A 1 74 ? 8.235 1.890 3.447 1.00 81.88 74 LEU A CA 1
ATOM 588 C C . LEU A 1 74 ? 7.509 1.346 4.668 1.00 81.88 74 LEU A C 1
ATOM 590 O O . LEU A 1 74 ? 6.822 0.339 4.556 1.00 81.88 74 LEU A O 1
ATOM 594 N N . LEU A 1 75 ? 7.647 1.974 5.830 1.00 78.69 75 LEU A N 1
ATOM 595 C CA . LEU A 1 75 ? 6.966 1.537 7.042 1.00 78.69 75 LEU A CA 1
ATOM 596 C C . LEU A 1 75 ? 5.520 2.016 7.107 1.00 78.69 75 LEU A C 1
ATOM 598 O O . LEU A 1 75 ? 4.663 1.259 7.559 1.00 78.69 75 LEU A O 1
ATOM 602 N N . SER A 1 76 ? 5.246 3.238 6.655 1.00 75.62 76 SER A N 1
ATOM 603 C CA . SER A 1 76 ? 3.934 3.871 6.764 1.00 75.62 76 SER A CA 1
ATOM 604 C C . SER A 1 76 ? 2.976 3.460 5.650 1.00 75.62 76 SER A C 1
ATOM 606 O O . SER A 1 76 ? 1.773 3.454 5.892 1.00 75.62 76 SER A O 1
ATOM 608 N N . ALA A 1 77 ? 3.477 3.102 4.462 1.00 81.69 77 ALA A N 1
ATOM 609 C CA . ALA A 1 77 ? 2.639 2.747 3.323 1.00 81.69 77 ALA A CA 1
ATOM 610 C C . ALA A 1 77 ? 1.723 1.563 3.612 1.00 81.69 77 ALA A C 1
ATOM 612 O O . ALA A 1 77 ? 2.146 0.519 4.132 1.00 81.69 77 ALA A O 1
ATOM 613 N N . ASP A 1 78 ? 0.465 1.743 3.209 1.00 81.00 78 ASP A N 1
ATOM 614 C CA . ASP A 1 78 ? -0.549 0.695 3.211 1.00 81.00 78 ASP A CA 1
ATOM 615 C C . ASP A 1 78 ? -0.180 -0.390 2.186 1.00 81.00 78 ASP A C 1
ATOM 617 O O . ASP A 1 78 ? -0.433 -1.575 2.400 1.00 81.00 78 ASP A O 1
ATOM 621 N N . LEU A 1 79 ? 0.490 0.011 1.099 1.00 89.00 79 LEU A N 1
ATOM 622 C CA . LEU A 1 79 ? 0.978 -0.876 0.052 1.00 89.00 79 LEU A CA 1
ATOM 623 C C . LEU A 1 79 ? 2.348 -0.431 -0.474 1.00 89.00 79 LEU A C 1
ATOM 625 O O . LEU A 1 79 ? 2.559 0.740 -0.773 1.00 89.00 79 LEU A O 1
ATOM 629 N N . VAL A 1 80 ? 3.251 -1.383 -0.694 1.00 92.56 80 VAL A N 1
ATOM 630 C CA . VAL A 1 80 ? 4.472 -1.182 -1.479 1.00 92.56 80 VAL A CA 1
ATOM 631 C C . VAL A 1 80 ? 4.366 -1.960 -2.785 1.00 92.56 80 VAL A C 1
ATOM 633 O O . VAL A 1 80 ? 4.134 -3.168 -2.780 1.00 92.56 80 VAL A O 1
ATOM 636 N N . VAL A 1 81 ? 4.560 -1.273 -3.907 1.00 95.62 81 VAL A N 1
ATOM 637 C CA . VAL A 1 81 ? 4.704 -1.906 -5.223 1.00 95.62 81 VAL A CA 1
ATOM 638 C C . VAL A 1 81 ? 6.171 -1.839 -5.612 1.00 95.62 81 VAL A C 1
ATOM 640 O O . VAL A 1 81 ? 6.713 -0.743 -5.735 1.00 95.62 81 VAL A O 1
ATOM 643 N N . ALA A 1 82 ? 6.816 -2.991 -5.789 1.00 94.62 82 ALA A N 1
ATOM 644 C CA . ALA A 1 82 ? 8.227 -3.064 -6.154 1.00 94.62 82 ALA A CA 1
ATOM 645 C C . ALA A 1 82 ? 8.400 -3.670 -7.548 1.00 94.62 82 ALA A C 1
ATOM 647 O O . ALA A 1 82 ? 8.028 -4.818 -7.782 1.00 94.62 82 ALA A O 1
ATOM 648 N N . ASP A 1 83 ? 8.972 -2.898 -8.468 1.00 94.56 83 ASP A N 1
ATOM 649 C CA . ASP A 1 83 ? 9.328 -3.356 -9.807 1.00 94.56 83 ASP A CA 1
ATOM 650 C C . ASP A 1 83 ? 10.763 -3.896 -9.812 1.00 94.56 83 ASP A C 1
ATOM 652 O O . ASP A 1 83 ? 11.721 -3.147 -9.597 1.00 94.56 83 ASP A O 1
ATOM 656 N N . LEU A 1 84 ? 10.899 -5.202 -10.050 1.00 92.06 84 LEU A N 1
ATOM 657 C CA . LEU A 1 84 ? 12.172 -5.928 -10.051 1.00 92.06 84 LEU A CA 1
ATOM 658 C C . LEU A 1 84 ? 12.638 -6.288 -11.471 1.00 92.06 84 LEU A C 1
ATOM 660 O O . LEU A 1 84 ? 13.504 -7.142 -11.651 1.00 92.06 84 LEU A O 1
ATOM 664 N N . SER A 1 85 ? 12.086 -5.630 -12.497 1.00 91.19 85 SER A N 1
ATOM 665 C CA . SER A 1 85 ? 12.425 -5.894 -13.905 1.00 91.19 85 SER A CA 1
ATOM 666 C C . SER A 1 85 ? 13.874 -5.551 -14.248 1.00 91.19 85 SER A C 1
ATOM 668 O O . SER A 1 85 ? 14.444 -6.123 -15.177 1.00 91.19 85 SER A O 1
ATOM 670 N N . LEU A 1 86 ? 14.473 -4.614 -13.508 1.00 90.50 86 LEU A N 1
ATOM 671 C CA . LEU A 1 86 ? 15.896 -4.301 -13.568 1.00 90.50 86 LEU A CA 1
ATOM 672 C C . LEU A 1 86 ? 16.591 -4.890 -12.345 1.00 90.50 86 LEU A C 1
ATOM 674 O O . LEU A 1 86 ? 16.117 -4.716 -11.224 1.00 90.50 86 LEU A O 1
ATOM 678 N N . ASP A 1 87 ? 17.766 -5.480 -12.551 1.00 86.88 87 ASP A N 1
ATOM 679 C CA . ASP A 1 87 ? 18.654 -5.876 -11.458 1.00 86.88 87 ASP A CA 1
ATOM 680 C C . ASP A 1 87 ? 19.233 -4.632 -10.761 1.00 86.88 87 ASP A C 1
ATOM 682 O O . ASP A 1 87 ? 20.300 -4.119 -11.112 1.00 86.88 87 ASP A O 1
ATOM 686 N N . ASN A 1 88 ? 18.453 -4.094 -9.824 1.00 85.81 88 ASN A N 1
ATOM 687 C CA . ASN A 1 88 ? 18.748 -2.906 -9.043 1.00 85.81 88 ASN A CA 1
ATOM 688 C C . ASN A 1 88 ? 18.821 -3.277 -7.558 1.00 85.81 88 ASN A C 1
ATOM 690 O O . ASN A 1 88 ? 17.799 -3.515 -6.908 1.00 85.81 88 ASN A O 1
ATOM 694 N N . PHE A 1 89 ? 20.045 -3.278 -7.029 1.00 84.81 89 PHE A N 1
ATOM 695 C CA . PHE A 1 89 ? 20.325 -3.618 -5.638 1.00 84.81 89 PHE A CA 1
ATOM 696 C C . PHE A 1 89 ? 19.527 -2.764 -4.644 1.00 84.81 89 PHE A C 1
ATOM 698 O O . PHE A 1 89 ? 19.003 -3.309 -3.676 1.00 84.81 89 PHE A O 1
ATOM 705 N N . ASP A 1 90 ? 19.374 -1.462 -4.897 1.00 83.75 90 ASP A N 1
ATOM 706 C CA . ASP A 1 90 ? 18.714 -0.545 -3.962 1.00 83.75 90 ASP A CA 1
ATOM 707 C C . ASP A 1 90 ? 17.234 -0.902 -3.776 1.00 83.75 90 ASP A C 1
ATOM 709 O O . ASP A 1 90 ? 16.722 -0.917 -2.656 1.00 83.75 90 ASP A O 1
ATOM 713 N N . ILE A 1 91 ? 16.548 -1.261 -4.867 1.00 88.19 91 ILE A N 1
ATOM 714 C CA . ILE A 1 91 ? 15.144 -1.695 -4.824 1.00 88.19 91 ILE A CA 1
ATOM 715 C C . ILE A 1 91 ? 15.025 -3.014 -4.059 1.00 88.19 91 ILE A C 1
ATOM 717 O O . ILE A 1 91 ? 14.169 -3.136 -3.182 1.00 88.19 91 ILE A O 1
ATOM 721 N N . GLY A 1 92 ? 15.899 -3.984 -4.349 1.00 87.75 92 GLY A N 1
ATOM 722 C CA . GLY A 1 92 ? 15.923 -5.268 -3.646 1.00 87.75 92 GLY A CA 1
ATOM 723 C C . GLY A 1 92 ? 16.200 -5.119 -2.146 1.00 87.75 92 GLY A C 1
ATOM 724 O O . GLY A 1 92 ? 15.539 -5.756 -1.326 1.00 87.75 92 GLY A O 1
ATOM 725 N N . TYR A 1 93 ? 17.122 -4.230 -1.773 1.00 87.25 93 TYR A N 1
ATOM 726 C CA . TYR A 1 93 ? 17.455 -3.930 -0.382 1.00 87.25 93 TYR A CA 1
ATOM 727 C C . TYR A 1 93 ? 16.266 -3.323 0.379 1.00 87.25 93 TYR A C 1
ATOM 729 O O . TYR A 1 93 ? 15.896 -3.811 1.448 1.00 87.25 93 TYR A O 1
ATOM 737 N N . LEU A 1 94 ? 15.610 -2.307 -0.192 1.00 88.19 94 LEU A N 1
ATOM 738 C CA . LEU A 1 94 ? 14.435 -1.660 0.406 1.00 88.19 94 LEU A CA 1
ATOM 739 C C . LEU A 1 94 ? 13.234 -2.610 0.512 1.00 88.19 94 LEU A C 1
ATOM 741 O O . LEU A 1 94 ? 12.531 -2.610 1.525 1.00 88.19 94 LEU A O 1
ATOM 745 N N . LEU A 1 95 ? 13.028 -3.456 -0.501 1.00 90.62 95 LEU A N 1
ATOM 746 C CA . LEU A 1 95 ? 12.030 -4.521 -0.467 1.00 90.62 95 LEU A CA 1
ATOM 747 C C . LEU A 1 95 ? 12.297 -5.494 0.690 1.00 90.62 95 LEU A C 1
ATOM 749 O O . LEU A 1 95 ? 11.375 -5.822 1.437 1.00 90.62 95 LEU A O 1
ATOM 753 N N . GLY A 1 96 ? 13.554 -5.909 0.872 1.00 89.94 96 GLY A N 1
ATOM 754 C CA . GLY A 1 96 ? 13.967 -6.758 1.988 1.00 89.94 96 GLY A CA 1
ATOM 755 C C . GLY A 1 96 ? 13.662 -6.125 3.347 1.00 89.94 96 GLY A C 1
ATOM 756 O O . GLY A 1 96 ? 13.102 -6.788 4.219 1.00 89.94 96 GLY A O 1
ATOM 757 N N . ILE A 1 97 ? 13.939 -4.825 3.511 1.00 88.75 97 ILE A N 1
ATOM 758 C CA . ILE A 1 97 ? 13.590 -4.090 4.735 1.00 88.75 97 ILE A CA 1
ATOM 759 C C . ILE A 1 97 ? 12.074 -4.091 4.971 1.00 88.75 97 ILE A C 1
ATOM 761 O O . ILE A 1 97 ? 11.629 -4.440 6.066 1.00 88.75 97 ILE A O 1
ATOM 765 N N . ARG A 1 98 ? 11.262 -3.750 3.958 1.00 89.44 98 ARG A N 1
ATOM 766 C CA . ARG A 1 98 ? 9.791 -3.773 4.076 1.00 89.44 98 ARG A CA 1
ATOM 767 C C . ARG A 1 98 ? 9.297 -5.153 4.499 1.00 89.44 98 ARG A C 1
ATOM 769 O O . ARG A 1 98 ? 8.466 -5.240 5.393 1.00 89.44 98 ARG A O 1
ATOM 776 N N . GLN A 1 99 ? 9.816 -6.219 3.896 1.00 89.00 99 GLN A N 1
ATOM 777 C CA . GLN A 1 99 ? 9.410 -7.588 4.215 1.00 89.00 99 GLN A CA 1
ATOM 778 C C . GLN A 1 99 ? 9.848 -8.032 5.615 1.00 89.00 99 GLN A C 1
ATOM 780 O O . GLN A 1 99 ? 9.163 -8.849 6.228 1.00 89.00 99 GLN A O 1
ATOM 785 N N . ALA A 1 100 ? 10.960 -7.509 6.133 1.00 89.31 100 ALA A N 1
ATOM 786 C CA . ALA A 1 100 ? 11.429 -7.814 7.482 1.00 89.31 100 ALA A CA 1
ATOM 787 C C . ALA A 1 100 ? 10.617 -7.097 8.565 1.00 89.31 100 ALA A C 1
ATOM 789 O O . ALA A 1 100 ? 10.501 -7.600 9.679 1.00 89.31 100 ALA A O 1
ATOM 790 N N . LEU A 1 101 ? 10.064 -5.928 8.239 1.00 86.12 101 LEU A N 1
ATOM 791 C CA . LEU A 1 101 ? 9.372 -5.074 9.201 1.00 86.12 101 LEU A CA 1
ATOM 792 C C . LEU A 1 101 ? 7.849 -5.131 9.067 1.00 86.12 101 LEU A C 1
ATOM 794 O O . LEU A 1 101 ? 7.162 -4.729 9.993 1.00 86.12 101 LEU A O 1
ATOM 798 N N . ARG A 1 102 ? 7.297 -5.612 7.951 1.00 85.62 102 ARG A N 1
ATOM 799 C CA . ARG A 1 102 ? 5.848 -5.687 7.735 1.00 85.62 102 ARG A CA 1
ATOM 800 C C . ARG A 1 102 ? 5.440 -7.046 7.179 1.00 85.62 102 ARG A C 1
ATOM 802 O O . ARG A 1 102 ? 6.049 -7.576 6.249 1.00 85.62 102 ARG A O 1
ATOM 809 N N . ALA A 1 103 ? 4.379 -7.593 7.750 1.00 85.31 103 ALA A N 1
ATOM 810 C CA . ALA A 1 103 ? 3.837 -8.908 7.456 1.00 85.31 103 ALA A CA 1
ATOM 811 C C . ALA A 1 103 ? 3.095 -8.957 6.111 1.00 85.31 103 ALA A C 1
ATOM 813 O O . ALA A 1 103 ? 3.033 -10.020 5.485 1.00 85.31 103 ALA A O 1
ATOM 814 N N . THR A 1 104 ? 2.538 -7.828 5.658 1.00 85.50 104 THR A N 1
ATOM 815 C CA . THR A 1 104 ? 1.698 -7.728 4.451 1.00 85.50 104 THR A CA 1
ATOM 816 C C . THR A 1 104 ? 1.928 -6.427 3.660 1.00 85.50 104 THR A C 1
ATOM 818 O O . THR A 1 104 ? 2.772 -5.588 3.998 1.00 85.50 104 THR A O 1
ATOM 821 N N . GLY A 1 105 ? 1.179 -6.255 2.564 1.00 87.44 105 GLY A N 1
ATOM 822 C CA . GLY A 1 105 ? 1.137 -5.007 1.794 1.00 87.44 105 GLY A CA 1
ATOM 823 C C . GLY A 1 105 ? 2.311 -4.846 0.834 1.00 87.44 105 GLY A C 1
ATOM 824 O O . GLY A 1 105 ? 2.898 -3.771 0.756 1.00 87.44 105 GLY A O 1
ATOM 825 N N . VAL A 1 106 ? 2.680 -5.915 0.124 1.00 91.56 106 VAL A N 1
ATOM 826 C CA . VAL A 1 106 ? 3.706 -5.886 -0.926 1.00 91.56 106 VAL A CA 1
ATOM 827 C C . VAL A 1 106 ? 3.172 -6.572 -2.181 1.00 91.56 106 VAL A C 1
ATOM 829 O O . VAL A 1 106 ? 2.667 -7.689 -2.092 1.00 91.56 106 VAL A O 1
ATOM 832 N N . ILE A 1 107 ? 3.324 -5.922 -3.336 1.00 94.31 107 ILE A N 1
ATOM 833 C CA . ILE A 1 107 ? 3.097 -6.504 -4.665 1.00 94.31 107 ILE A CA 1
ATOM 834 C C . ILE A 1 107 ? 4.375 -6.349 -5.485 1.00 94.31 107 ILE A C 1
ATOM 836 O O . ILE A 1 107 ? 4.969 -5.270 -5.515 1.00 94.31 107 ILE A O 1
ATOM 840 N N . LEU A 1 108 ? 4.782 -7.415 -6.171 1.00 94.19 108 LEU A N 1
ATOM 841 C CA . LEU A 1 108 ? 5.938 -7.389 -7.065 1.00 94.19 108 LEU A CA 1
ATOM 842 C C . LEU A 1 108 ? 5.515 -7.262 -8.525 1.00 94.19 108 LEU A C 1
ATOM 844 O O . LEU A 1 108 ? 4.572 -7.923 -8.960 1.00 94.19 108 LEU A O 1
ATOM 848 N N . LEU A 1 109 ? 6.238 -6.446 -9.284 1.00 95.00 109 LEU A N 1
ATOM 849 C CA . LEU A 1 109 ? 6.066 -6.306 -10.725 1.00 95.00 109 LEU A CA 1
ATOM 850 C C . LEU A 1 109 ? 7.316 -6.770 -11.455 1.00 95.00 109 LEU A C 1
ATOM 852 O O . LEU A 1 109 ? 8.426 -6.443 -11.037 1.00 95.00 109 LEU A O 1
ATOM 856 N N . ASN A 1 110 ? 7.127 -7.471 -12.572 1.00 91.81 110 ASN A N 1
ATOM 857 C CA . ASN A 1 110 ? 8.224 -7.883 -13.440 1.00 91.81 110 ASN A CA 1
ATOM 858 C C . ASN A 1 110 ? 7.841 -7.780 -14.920 1.00 91.81 110 ASN A C 1
ATOM 860 O O . ASN A 1 110 ? 6.776 -8.235 -15.328 1.00 91.81 110 ASN A O 1
ATOM 864 N N . ALA A 1 111 ? 8.743 -7.259 -15.744 1.00 90.25 111 ALA A N 1
ATOM 865 C CA . ALA A 1 111 ? 8.642 -7.299 -17.202 1.00 90.25 111 ALA A CA 1
ATOM 866 C C . ALA A 1 111 ? 9.038 -8.672 -17.774 1.00 90.25 111 ALA A C 1
ATOM 868 O O . ALA A 1 111 ? 8.735 -8.998 -18.922 1.00 90.25 111 ALA A O 1
ATOM 869 N N . TYR A 1 112 ? 9.743 -9.475 -16.974 1.00 81.94 112 TYR A N 1
ATOM 870 C CA . TYR A 1 112 ? 10.263 -10.781 -17.351 1.00 81.94 112 TYR A CA 1
ATOM 871 C C . TYR A 1 112 ? 9.800 -11.834 -16.361 1.00 81.94 112 TYR A C 1
ATOM 873 O O . TYR A 1 112 ? 9.682 -11.577 -15.165 1.00 81.94 112 TYR A O 1
ATOM 881 N N . GLN A 1 113 ? 9.591 -13.051 -16.852 1.00 67.94 113 GLN A N 1
ATOM 882 C CA . GLN A 1 113 ? 9.382 -14.184 -15.970 1.00 67.94 113 GLN A CA 1
ATOM 883 C C . GLN A 1 113 ? 10.714 -14.506 -15.291 1.00 67.94 113 GLN A C 1
ATOM 885 O O . GLN A 1 113 ? 11.614 -15.075 -15.907 1.00 67.94 113 GLN A O 1
ATOM 890 N N . LEU A 1 114 ? 10.861 -14.070 -14.041 1.00 59.88 114 LEU A N 1
ATOM 891 C CA . LEU A 1 114 ? 12.054 -14.343 -13.255 1.00 59.88 114 LEU A CA 1
ATOM 892 C C . LEU A 1 114 ? 12.112 -15.849 -12.974 1.00 59.88 114 LEU A C 1
ATOM 894 O O . LEU A 1 114 ? 11.201 -16.420 -12.380 1.00 59.88 114 LEU A O 1
ATOM 898 N N . SER A 1 115 ? 13.165 -16.502 -13.461 1.00 56.25 115 SER A N 1
ATOM 899 C CA . SER A 1 115 ? 13.351 -17.954 -13.353 1.00 56.25 115 SER A CA 1
ATOM 900 C C . SER A 1 115 ? 13.696 -18.417 -11.934 1.00 56.25 115 SER A C 1
ATOM 902 O O . SER A 1 115 ? 13.443 -19.573 -11.614 1.00 56.25 115 SER A O 1
ATOM 904 N N . ASP A 1 116 ? 14.202 -17.511 -11.089 1.00 57.78 116 ASP A N 1
ATOM 905 C CA . ASP A 1 116 ? 14.701 -17.801 -9.736 1.00 57.78 116 ASP A CA 1
ATOM 906 C C . ASP A 1 116 ? 14.085 -16.902 -8.646 1.00 57.78 116 ASP A C 1
ATOM 908 O O . ASP A 1 116 ? 14.653 -16.756 -7.560 1.00 57.78 116 ASP A O 1
ATOM 912 N N . THR A 1 117 ? 12.935 -16.258 -8.891 1.00 55.34 117 THR A N 1
ATOM 913 C CA . THR A 1 117 ? 12.278 -15.524 -7.803 1.00 55.34 117 THR A CA 1
ATOM 914 C C . THR A 1 117 ? 11.695 -16.479 -6.771 1.00 55.34 117 THR A C 1
ATOM 916 O O . THR A 1 117 ? 11.078 -17.485 -7.132 1.00 55.34 117 THR A O 1
ATOM 919 N N . PRO A 1 118 ? 11.796 -16.141 -5.473 1.00 59.28 118 PRO A N 1
ATOM 920 C CA . PRO A 1 118 ? 10.927 -16.738 -4.472 1.00 59.28 118 PRO A CA 1
ATOM 921 C C . PRO A 1 118 ? 9.478 -16.668 -4.966 1.00 59.28 118 PRO A C 1
ATOM 923 O O . PRO A 1 118 ? 9.067 -15.656 -5.537 1.00 59.28 118 PRO A O 1
ATOM 926 N N . ALA A 1 119 ? 8.704 -17.738 -4.781 1.00 61.22 119 ALA A N 1
ATOM 927 C CA . ALA A 1 119 ? 7.296 -17.764 -5.160 1.00 61.22 119 ALA A CA 1
ATOM 928 C C . ALA A 1 119 ? 6.507 -16.796 -4.266 1.00 61.22 119 ALA A C 1
ATOM 930 O O . ALA A 1 119 ? 5.956 -17.178 -3.236 1.00 61.22 119 ALA A O 1
ATOM 931 N N . PHE A 1 120 ? 6.498 -15.518 -4.636 1.00 74.56 120 PHE A N 1
ATOM 932 C CA . PHE A 1 120 ? 5.719 -14.503 -3.952 1.00 74.56 120 PHE A CA 1
ATOM 933 C C . PHE A 1 120 ? 4.248 -14.656 -4.328 1.00 74.56 120 PHE A C 1
ATOM 935 O O . PHE A 1 120 ? 3.905 -14.842 -5.499 1.00 74.56 120 PHE A O 1
ATOM 942 N N . GLU A 1 121 ? 3.383 -14.576 -3.319 1.00 77.81 121 GLU A N 1
ATOM 943 C CA . GLU A 1 121 ? 1.937 -14.757 -3.478 1.00 77.81 121 GLU A CA 1
ATOM 944 C C . GLU A 1 121 ? 1.324 -13.663 -4.363 1.00 77.81 121 GLU A C 1
ATOM 946 O O . GLU A 1 121 ? 0.497 -13.956 -5.224 1.00 77.81 121 GLU A O 1
ATOM 951 N N . TYR A 1 122 ? 1.783 -12.416 -4.209 1.00 89.56 122 TYR A N 1
ATOM 952 C CA . TYR A 1 122 ? 1.275 -11.266 -4.955 1.00 89.56 122 TYR A CA 1
ATOM 953 C C . TYR A 1 122 ? 2.326 -10.726 -5.922 1.00 89.56 122 TYR A C 1
ATOM 955 O O . TYR A 1 122 ? 3.180 -9.910 -5.568 1.00 89.56 122 TYR A O 1
ATOM 963 N N . GLN A 1 123 ? 2.249 -11.188 -7.165 1.00 91.62 123 GLN A N 1
ATOM 964 C CA . GLN A 1 123 ? 3.120 -10.748 -8.247 1.00 91.62 123 GLN A CA 1
ATOM 965 C C . GLN A 1 123 ? 2.340 -10.585 -9.551 1.00 91.62 123 GLN A C 1
ATOM 967 O O . GLN A 1 123 ? 1.410 -11.344 -9.829 1.00 91.62 123 GLN A O 1
ATOM 972 N N . LEU A 1 124 ? 2.745 -9.612 -10.361 1.00 93.88 124 LEU A N 1
ATOM 973 C CA . LEU A 1 124 ? 2.229 -9.395 -11.705 1.00 93.88 124 LEU A CA 1
ATOM 974 C C . LEU A 1 124 ? 3.385 -9.334 -12.698 1.00 93.88 124 LEU A C 1
ATOM 976 O O . LEU A 1 124 ? 4.294 -8.515 -12.564 1.00 93.88 124 LEU A O 1
ATOM 980 N N . ASN A 1 125 ? 3.289 -10.154 -13.741 1.00 93.50 125 ASN A N 1
ATOM 981 C CA . ASN A 1 125 ? 4.158 -10.033 -14.900 1.00 93.50 125 ASN A CA 1
ATOM 982 C C . ASN A 1 125 ? 3.458 -9.172 -15.954 1.00 93.50 125 ASN A C 1
ATOM 984 O O . ASN A 1 125 ? 2.369 -9.528 -16.411 1.00 93.50 125 ASN A O 1
ATOM 988 N N . TYR A 1 126 ? 4.073 -8.056 -16.332 1.00 93.81 126 TYR A N 1
ATOM 989 C CA . TYR A 1 126 ? 3.587 -7.178 -17.394 1.00 93.81 126 TYR A CA 1
ATOM 990 C C . TYR A 1 126 ? 4.439 -7.344 -18.652 1.00 93.81 126 TYR A C 1
ATOM 992 O O . TYR A 1 126 ? 5.576 -7.801 -18.599 1.00 93.81 126 TYR A O 1
ATOM 1000 N N . THR A 1 127 ? 3.876 -7.010 -19.813 1.00 92.00 127 THR A N 1
ATOM 1001 C CA . THR A 1 127 ? 4.575 -7.173 -21.097 1.00 92.00 127 THR A CA 1
ATOM 1002 C C . THR A 1 127 ? 5.130 -5.840 -21.581 1.00 92.00 127 THR A C 1
ATOM 1004 O O . THR A 1 127 ? 4.460 -4.812 -21.487 1.00 92.00 127 THR A O 1
ATOM 1007 N N . ILE A 1 128 ? 6.353 -5.861 -22.116 1.00 91.56 128 ILE A N 1
ATOM 1008 C CA . ILE A 1 128 ? 6.985 -4.711 -22.766 1.00 91.56 128 ILE A CA 1
ATOM 1009 C C . ILE A 1 128 ? 7.012 -4.924 -24.281 1.00 91.56 128 ILE A C 1
ATOM 1011 O O . ILE A 1 128 ? 7.454 -5.963 -24.767 1.00 91.56 128 ILE A O 1
ATOM 1015 N N . ASN A 1 129 ? 6.602 -3.904 -25.031 1.00 92.00 129 ASN A N 1
ATOM 1016 C CA . ASN A 1 129 ? 6.692 -3.834 -26.484 1.00 92.00 129 ASN A CA 1
ATOM 1017 C C . ASN A 1 129 ? 7.267 -2.469 -26.883 1.00 92.00 129 ASN A C 1
ATOM 1019 O O . ASN A 1 129 ? 6.827 -1.432 -26.395 1.00 92.00 129 ASN A O 1
ATOM 1023 N N . ASN A 1 130 ? 8.285 -2.448 -27.746 1.00 90.50 130 ASN A N 1
ATOM 1024 C CA . ASN A 1 130 ? 8.976 -1.215 -28.145 1.00 90.50 130 ASN A CA 1
ATOM 1025 C C . ASN A 1 130 ? 9.400 -0.324 -26.957 1.00 90.50 130 ASN A C 1
ATOM 1027 O O . ASN A 1 130 ? 9.277 0.899 -27.012 1.00 90.50 130 ASN A O 1
ATOM 1031 N N . ARG A 1 131 ? 9.958 -0.943 -25.905 1.00 92.88 131 ARG A N 1
ATOM 1032 C CA . ARG A 1 131 ? 10.466 -0.298 -24.674 1.00 92.88 131 ARG A CA 1
ATOM 1033 C C . ARG A 1 131 ? 9.399 0.248 -23.718 1.00 92.88 131 ARG A C 1
ATOM 1035 O O . ARG A 1 131 ? 9.768 0.739 -22.659 1.00 92.88 131 ARG A O 1
ATOM 1042 N N . VAL A 1 132 ? 8.116 0.170 -24.054 1.00 94.19 132 VAL A N 1
ATOM 1043 C CA . VAL A 1 132 ? 6.998 0.632 -23.213 1.00 94.19 132 VAL A CA 1
ATOM 1044 C C . VAL A 1 132 ? 6.066 -0.528 -22.877 1.00 94.19 132 VAL A C 1
ATOM 1046 O O . VAL A 1 132 ? 6.205 -1.608 -23.447 1.00 94.19 132 VAL A O 1
ATOM 1049 N N . VAL A 1 133 ? 5.127 -0.328 -21.951 1.00 93.06 133 VAL A N 1
ATOM 1050 C CA . VAL A 1 133 ? 4.091 -1.332 -21.662 1.00 93.06 133 VAL A CA 1
ATOM 1051 C C . VAL A 1 133 ? 3.306 -1.677 -22.929 1.00 93.06 133 VAL A C 1
ATOM 1053 O O . VAL A 1 133 ? 2.942 -0.794 -23.708 1.00 93.06 133 VAL A O 1
ATOM 1056 N N . ASP A 1 134 ? 3.080 -2.967 -23.164 1.00 94.56 134 ASP A N 1
ATOM 1057 C CA . ASP A 1 134 ? 2.412 -3.430 -24.374 1.00 94.56 134 ASP A CA 1
ATOM 1058 C C . ASP A 1 134 ? 0.936 -3.016 -24.376 1.00 94.56 134 ASP A C 1
ATOM 1060 O O . ASP A 1 134 ? 0.149 -3.410 -23.515 1.00 94.56 134 ASP A O 1
ATOM 1064 N N . ALA A 1 135 ? 0.539 -2.228 -25.376 1.00 95.31 135 ALA A N 1
ATOM 1065 C CA . ALA A 1 135 ? -0.819 -1.700 -25.479 1.00 95.31 135 ALA A CA 1
ATOM 1066 C C . ALA A 1 135 ? -1.876 -2.812 -25.584 1.00 95.31 135 ALA A C 1
ATOM 1068 O O . ALA A 1 135 ? -3.011 -2.619 -25.150 1.00 95.31 135 ALA A O 1
ATOM 1069 N N . ALA A 1 136 ? -1.508 -3.976 -26.132 1.00 96.06 136 ALA A N 1
ATOM 1070 C CA . ALA A 1 136 ? -2.409 -5.118 -26.246 1.00 96.06 136 ALA A CA 1
ATOM 1071 C C . ALA A 1 136 ? -2.728 -5.765 -24.885 1.00 96.06 136 ALA A C 1
ATOM 1073 O O . ALA A 1 136 ? -3.825 -6.300 -24.714 1.00 96.06 136 ALA A O 1
ATOM 1074 N N . SER A 1 137 ? -1.806 -5.708 -23.914 1.00 95.94 137 SER A N 1
ATOM 1075 C CA . SER A 1 137 ? -2.004 -6.270 -22.572 1.00 95.94 137 SER A CA 1
ATOM 1076 C C . SER A 1 137 ? -2.342 -5.234 -21.504 1.00 95.94 137 SER A C 1
ATOM 1078 O O . SER A 1 137 ? -2.865 -5.606 -20.456 1.00 95.94 137 SER A O 1
ATOM 1080 N N . LEU A 1 138 ? -2.110 -3.944 -21.763 1.00 96.38 138 LEU A N 1
ATOM 1081 C CA . LEU A 1 138 ? -2.181 -2.878 -20.764 1.00 96.38 138 LEU A CA 1
ATOM 1082 C C . LEU A 1 138 ? -3.481 -2.872 -19.950 1.00 96.38 138 LEU A C 1
ATOM 1084 O O . LEU A 1 138 ? -3.438 -2.852 -18.724 1.00 96.38 138 LEU A O 1
ATOM 1088 N N . THR A 1 139 ? -4.645 -2.930 -20.602 1.00 97.75 139 THR A N 1
ATOM 1089 C CA . THR A 1 139 ? -5.937 -2.930 -19.894 1.00 97.75 139 THR A CA 1
ATOM 1090 C C . THR A 1 139 ? -6.085 -4.142 -18.976 1.00 97.75 139 THR A C 1
ATOM 1092 O O . THR A 1 139 ? -6.527 -4.004 -17.837 1.00 97.75 139 THR A O 1
ATOM 1095 N N . ARG A 1 140 ? -5.677 -5.330 -19.441 1.00 97.31 140 ARG A N 1
ATOM 1096 C CA . ARG A 1 140 ? -5.677 -6.555 -18.630 1.00 97.31 140 ARG A CA 1
ATOM 1097 C C . ARG A 1 140 ? -4.740 -6.404 -17.433 1.00 97.31 140 ARG A C 1
ATOM 1099 O O . ARG A 1 140 ? -5.126 -6.762 -16.326 1.00 97.31 140 ARG A O 1
ATOM 1106 N N . ASP A 1 141 ? -3.543 -5.872 -17.654 1.00 97.38 141 ASP A N 1
ATOM 1107 C CA . ASP A 1 141 ? -2.509 -5.747 -16.626 1.00 97.38 141 ASP A CA 1
ATOM 1108 C C . ASP A 1 141 ? -2.901 -4.705 -15.561 1.00 97.38 141 ASP A C 1
ATOM 1110 O O . ASP A 1 141 ? -2.703 -4.949 -14.372 1.00 97.38 141 ASP A O 1
ATOM 1114 N N . ILE A 1 142 ? -3.565 -3.607 -15.952 1.00 98.25 142 ILE A N 1
ATOM 1115 C CA . ILE A 1 142 ? -4.175 -2.641 -15.020 1.00 98.25 142 ILE A CA 1
ATOM 1116 C C . ILE A 1 142 ? -5.212 -3.340 -14.138 1.00 98.25 142 ILE A C 1
ATOM 1118 O O . ILE A 1 142 ? -5.136 -3.248 -12.915 1.00 98.25 142 ILE A O 1
ATOM 1122 N N . HIS A 1 143 ? -6.157 -4.074 -14.736 1.00 98.00 143 HIS A N 1
ATOM 1123 C CA . HIS A 1 143 ? -7.178 -4.794 -13.971 1.00 98.00 143 HIS A CA 1
ATOM 1124 C C . HIS A 1 143 ? -6.577 -5.860 -13.050 1.00 98.00 143 HIS A C 1
ATOM 1126 O O . HIS A 1 143 ? -7.036 -6.013 -11.919 1.00 98.00 143 HIS A O 1
ATOM 1132 N N . ALA A 1 144 ? -5.547 -6.574 -13.508 1.00 96.94 144 ALA A N 1
ATOM 1133 C CA . ALA A 1 144 ? -4.851 -7.572 -12.708 1.00 96.94 144 ALA A CA 1
ATOM 1134 C C . ALA A 1 144 ? -4.133 -6.935 -11.510 1.00 96.94 144 ALA A C 1
ATOM 1136 O O . ALA A 1 144 ? -4.265 -7.431 -10.393 1.00 96.94 144 ALA A O 1
ATOM 1137 N N . LEU A 1 145 ? -3.437 -5.809 -11.710 1.00 97.44 145 LEU A N 1
ATOM 1138 C CA . LEU A 1 145 ? -2.795 -5.080 -10.618 1.00 97.44 145 LEU A CA 1
ATOM 1139 C C . LEU A 1 145 ? -3.831 -4.543 -9.623 1.00 97.44 145 LEU A C 1
ATOM 1141 O O . LEU A 1 145 ? -3.666 -4.734 -8.424 1.00 97.44 145 LEU A O 1
ATOM 1145 N N . THR A 1 146 ? -4.934 -3.952 -10.094 1.00 97.00 146 THR A N 1
ATOM 1146 C CA . THR A 1 146 ? -6.039 -3.518 -9.221 1.00 97.00 146 THR A CA 1
ATOM 1147 C C . THR A 1 146 ? -6.606 -4.687 -8.409 1.00 97.00 146 THR A C 1
ATOM 1149 O O . THR A 1 146 ? -6.798 -4.554 -7.205 1.00 97.00 146 THR A O 1
ATOM 1152 N N . ALA A 1 147 ? -6.823 -5.851 -9.026 1.00 94.81 147 ALA A N 1
ATOM 1153 C CA . ALA A 1 147 ? -7.320 -7.032 -8.323 1.00 94.81 147 ALA A CA 1
ATOM 1154 C C . ALA A 1 147 ? -6.335 -7.537 -7.255 1.00 94.81 147 ALA A C 1
ATOM 1156 O O . ALA A 1 147 ? -6.759 -7.878 -6.152 1.00 94.81 147 ALA A O 1
ATOM 1157 N N . LEU A 1 148 ? -5.027 -7.541 -7.544 1.00 93.56 148 LEU A N 1
ATOM 1158 C CA . LEU A 1 148 ? -4.000 -7.887 -6.556 1.00 93.56 148 LEU A CA 1
ATOM 1159 C C . LEU A 1 148 ? -4.029 -6.938 -5.357 1.00 93.56 148 LEU A C 1
ATOM 1161 O O . LEU A 1 148 ? -3.940 -7.395 -4.223 1.00 93.56 148 LEU A O 1
ATOM 1165 N N . VAL A 1 149 ? -4.209 -5.636 -5.587 1.00 91.19 149 VAL A N 1
ATOM 1166 C CA . VAL A 1 149 ? -4.337 -4.651 -4.504 1.00 91.19 149 VAL A CA 1
ATOM 1167 C C . VAL A 1 149 ? -5.525 -4.976 -3.603 1.00 91.19 149 VAL A C 1
ATOM 1169 O O . VAL A 1 149 ? -5.372 -4.997 -2.382 1.00 91.19 149 VAL A O 1
ATOM 1172 N N . GLU A 1 150 ? -6.689 -5.285 -4.171 1.00 87.81 150 GLU A N 1
ATOM 1173 C CA . GLU A 1 150 ? -7.858 -5.667 -3.369 1.00 87.81 150 GLU A CA 1
ATOM 1174 C C . GLU A 1 150 ? -7.614 -6.960 -2.578 1.00 87.81 150 GLU A C 1
ATOM 1176 O O . GLU A 1 150 ? -7.968 -7.037 -1.402 1.00 87.81 150 GLU A O 1
ATOM 1181 N N . LEU A 1 151 ? -6.917 -7.942 -3.160 1.00 85.06 151 LEU A N 1
ATOM 1182 C CA . LEU A 1 151 ? -6.507 -9.144 -2.430 1.00 85.06 151 LEU A CA 1
ATOM 1183 C C . LEU A 1 151 ? -5.564 -8.820 -1.265 1.00 85.06 151 LEU A C 1
ATOM 1185 O O . LEU A 1 151 ? -5.701 -9.419 -0.202 1.00 85.06 151 LEU A O 1
ATOM 1189 N N . THR A 1 152 ? -4.656 -7.848 -1.414 1.00 79.50 152 THR A N 1
ATOM 1190 C CA . THR A 1 152 ? -3.784 -7.432 -0.303 1.00 79.50 152 THR A CA 1
ATOM 1191 C C . THR A 1 152 ? -4.532 -6.727 0.828 1.00 79.50 152 THR A C 1
ATOM 1193 O O . THR A 1 152 ? -4.123 -6.867 1.977 1.00 79.50 152 THR A O 1
ATOM 1196 N N . LYS A 1 153 ? -5.639 -6.024 0.540 1.00 70.44 153 LYS A N 1
ATOM 1197 C CA . LYS A 1 153 ? -6.503 -5.410 1.569 1.00 70.44 153 LYS A CA 1
ATOM 1198 C C . LYS A 1 153 ? -7.309 -6.453 2.343 1.00 70.44 153 LYS A C 1
ATOM 1200 O O . LYS A 1 153 ? -7.510 -6.309 3.540 1.00 70.44 153 LYS A O 1
ATOM 1205 N N . VAL A 1 154 ? -7.766 -7.497 1.651 1.00 53.59 154 VAL A N 1
ATOM 1206 C CA . VAL A 1 154 ? -8.541 -8.609 2.231 1.00 53.59 154 VAL A CA 1
ATOM 1207 C C . VAL A 1 154 ? -7.629 -9.659 2.882 1.00 53.59 154 VAL A C 1
ATOM 1209 O O . VAL A 1 154 ? -8.113 -10.558 3.572 1.00 53.59 154 VAL A O 1
ATOM 1212 N N . ALA A 1 155 ? -6.310 -9.569 2.671 1.00 52.34 155 ALA A N 1
ATOM 1213 C CA . ALA A 1 155 ? -5.344 -10.529 3.179 1.00 52.34 155 ALA A CA 1
ATOM 1214 C C . ALA A 1 155 ? -5.517 -10.709 4.692 1.00 52.34 155 ALA A C 1
ATOM 1216 O O . ALA A 1 155 ? -5.360 -9.787 5.491 1.00 52.34 155 ALA A O 1
ATOM 1217 N N . ASN A 1 156 ? -5.881 -11.938 5.053 1.00 52.47 156 ASN A N 1
ATOM 1218 C CA . ASN A 1 156 ? -6.212 -12.339 6.405 1.00 52.47 156 ASN A CA 1
ATOM 1219 C C . ASN A 1 156 ? -5.030 -12.012 7.336 1.00 52.47 156 ASN A C 1
ATOM 1221 O O . ASN A 1 156 ? -3.926 -12.491 7.073 1.00 52.47 156 ASN A O 1
ATOM 1225 N N . PRO A 1 157 ? -5.222 -11.269 8.440 1.00 52.75 157 PRO A N 1
ATOM 1226 C CA . PRO A 1 157 ? -4.131 -10.946 9.358 1.00 52.75 157 PRO A CA 1
ATOM 1227 C C . PRO A 1 157 ? -3.505 -12.184 10.028 1.00 52.75 157 PRO A C 1
ATOM 1229 O O . PRO A 1 157 ? -2.477 -12.074 10.687 1.00 52.75 157 PRO A O 1
ATOM 1232 N N . THR A 1 158 ? -4.085 -13.375 9.837 1.00 56.50 158 THR A N 1
ATOM 1233 C CA . THR A 1 158 ? -3.504 -14.667 10.242 1.00 56.50 158 THR A CA 1
ATOM 1234 C C . THR A 1 158 ? -2.617 -15.330 9.176 1.00 56.50 158 THR A C 1
ATOM 1236 O O . THR A 1 158 ? -1.980 -16.342 9.466 1.00 56.50 158 THR A O 1
ATOM 1239 N N . LYS A 1 159 ? -2.533 -14.780 7.955 1.00 71.50 159 LYS A N 1
ATOM 1240 C CA . LYS A 1 159 ? -1.694 -15.293 6.863 1.00 71.50 159 LYS A CA 1
ATOM 1241 C C . LYS A 1 159 ? -0.810 -14.172 6.287 1.00 71.50 159 LYS A C 1
ATOM 1243 O O . LYS A 1 159 ? -1.229 -13.480 5.358 1.00 71.50 159 LYS A O 1
ATOM 1248 N N . PRO A 1 160 ? 0.416 -13.985 6.809 1.00 79.56 160 PRO A N 1
ATOM 1249 C CA . PRO A 1 160 ? 1.339 -12.990 6.274 1.00 79.56 160 PRO A CA 1
ATOM 1250 C C . PRO A 1 160 ? 1.714 -13.307 4.822 1.00 79.56 160 PRO A C 1
ATOM 1252 O O . PRO A 1 160 ? 1.866 -14.473 4.453 1.00 79.56 160 PRO A O 1
ATOM 1255 N N . SER A 1 161 ? 1.914 -12.271 4.007 1.00 81.88 161 SER A N 1
ATOM 1256 C CA . SER A 1 161 ? 2.425 -12.402 2.635 1.00 81.88 161 SER A CA 1
ATOM 1257 C C . SER A 1 161 ? 3.941 -12.211 2.553 1.00 81.88 161 SER A C 1
ATOM 1259 O O . SER A 1 161 ? 4.553 -12.545 1.541 1.00 81.88 161 SER A O 1
ATOM 1261 N N . SER A 1 162 ? 4.557 -11.661 3.604 1.00 86.81 162 SER A N 1
ATOM 1262 C CA . SER A 1 162 ? 6.010 -11.598 3.735 1.00 86.81 162 SER A CA 1
ATOM 1263 C C . SER A 1 162 ? 6.584 -12.999 3.979 1.00 86.81 162 SER A C 1
ATOM 1265 O O . SER A 1 162 ? 6.176 -13.655 4.944 1.00 86.81 162 SER A O 1
ATOM 1267 N N . PRO A 1 163 ? 7.589 -13.441 3.197 1.00 86.06 163 PRO A N 1
ATOM 1268 C CA . PRO A 1 163 ? 8.263 -14.710 3.453 1.00 86.06 163 PRO A CA 1
ATOM 1269 C C . PRO A 1 163 ? 8.868 -14.785 4.857 1.00 86.06 163 PRO A C 1
ATOM 1271 O O . PRO A 1 163 ? 8.898 -15.857 5.451 1.00 86.06 163 PRO A O 1
ATOM 1274 N N . ILE A 1 164 ? 9.323 -13.662 5.420 1.00 88.31 164 ILE A N 1
ATOM 1275 C CA . ILE A 1 164 ? 9.962 -13.638 6.742 1.00 88.31 164 ILE A CA 1
ATOM 1276 C C . ILE A 1 164 ? 8.944 -13.998 7.828 1.00 88.31 164 ILE A C 1
ATOM 1278 O O . ILE A 1 164 ? 9.185 -14.902 8.624 1.00 88.31 164 ILE A O 1
ATOM 1282 N N . PHE A 1 165 ? 7.774 -13.360 7.814 1.00 87.06 165 PHE A N 1
ATOM 1283 C CA . PHE A 1 165 ? 6.709 -13.626 8.784 1.00 87.06 165 PHE A CA 1
ATOM 1284 C C . PHE A 1 165 ? 6.039 -14.993 8.564 1.00 87.06 165 PHE A C 1
ATOM 1286 O O . PHE A 1 165 ? 5.570 -15.601 9.522 1.00 87.06 165 PHE A O 1
ATOM 1293 N N . GLN A 1 166 ? 6.040 -15.521 7.332 1.00 86.12 166 GLN A N 1
ATOM 1294 C CA . GLN A 1 166 ? 5.603 -16.898 7.057 1.00 86.12 166 GLN A CA 1
ATOM 1295 C C . GLN A 1 166 ? 6.519 -17.943 7.712 1.00 86.12 166 GLN A C 1
ATOM 1297 O O . GLN A 1 166 ? 6.033 -18.952 8.218 1.00 86.12 166 GLN A O 1
ATOM 1302 N N . HIS A 1 167 ? 7.836 -17.709 7.716 1.00 87.00 167 HIS A N 1
ATOM 1303 C CA . HIS A 1 167 ? 8.816 -18.637 8.293 1.00 87.00 167 HIS A CA 1
ATOM 1304 C C . HIS A 1 167 ? 9.080 -18.393 9.786 1.00 87.00 167 HIS A C 1
ATOM 1306 O O . HIS A 1 167 ? 9.569 -19.293 10.469 1.00 87.00 167 HIS A O 1
ATOM 1312 N N . ILE A 1 168 ? 8.744 -17.208 10.311 1.00 86.94 168 ILE A N 1
ATOM 1313 C CA . ILE A 1 168 ? 8.910 -16.838 11.724 1.00 86.94 168 ILE A CA 1
ATOM 1314 C C . ILE A 1 168 ? 7.564 -16.349 12.294 1.00 86.94 168 ILE A C 1
ATOM 1316 O O . ILE A 1 168 ? 7.364 -15.148 12.463 1.00 86.94 168 ILE A O 1
ATOM 1320 N N . PRO A 1 169 ? 6.635 -17.258 12.653 1.00 77.62 169 PRO A N 1
ATOM 1321 C CA . PRO A 1 169 ? 5.277 -16.886 13.072 1.00 77.62 169 PRO A CA 1
ATOM 1322 C C . PRO A 1 169 ? 5.199 -16.061 14.366 1.00 77.62 169 PRO A C 1
ATOM 1324 O O . PRO A 1 169 ? 4.179 -15.442 14.642 1.00 77.62 169 PRO A O 1
ATOM 1327 N N . GLN A 1 170 ? 6.253 -16.085 15.188 1.00 84.75 170 GLN A N 1
ATOM 1328 C CA . GLN A 1 170 ? 6.333 -15.331 16.447 1.00 84.75 170 GLN A CA 1
ATOM 1329 C C . GLN A 1 170 ? 6.912 -13.922 16.264 1.00 84.75 170 GLN A C 1
ATOM 1331 O O . GLN A 1 170 ? 6.999 -13.169 17.233 1.00 84.75 170 GLN A O 1
ATOM 1336 N N . LEU A 1 171 ? 7.353 -13.571 15.051 1.00 84.75 171 LEU A N 1
ATOM 1337 C CA . LEU A 1 171 ? 7.854 -12.236 14.772 1.00 84.75 171 LEU A CA 1
ATOM 1338 C C . LEU A 1 171 ? 6.684 -11.251 14.815 1.00 84.75 171 LEU A C 1
ATOM 1340 O O . LEU A 1 171 ? 5.753 -11.344 14.018 1.00 84.75 171 LEU A O 1
ATOM 1344 N N . ALA A 1 172 ? 6.738 -10.309 15.751 1.00 82.06 172 ALA A N 1
ATOM 1345 C CA . ALA A 1 172 ? 5.803 -9.197 15.796 1.00 82.06 172 ALA A CA 1
ATOM 1346 C C . ALA A 1 172 ? 6.270 -8.089 14.846 1.00 82.06 172 ALA A C 1
ATOM 1348 O O . ALA A 1 172 ? 7.468 -7.809 14.755 1.00 82.06 172 ALA A O 1
ATOM 1349 N N . GLU A 1 173 ? 5.324 -7.440 14.164 1.00 82.62 173 GLU A N 1
ATOM 1350 C CA . GLU A 1 173 ? 5.625 -6.182 13.483 1.00 82.62 173 GLU A CA 1
ATOM 1351 C C . GLU A 1 173 ? 6.128 -5.159 14.524 1.00 82.62 173 GLU A C 1
ATOM 1353 O O . GLU A 1 173 ? 5.591 -5.099 15.636 1.00 82.62 173 GLU A O 1
ATOM 1358 N N . PRO A 1 174 ? 7.174 -4.376 14.209 1.00 77.94 174 PRO A N 1
ATOM 1359 C CA . PRO A 1 174 ? 7.671 -3.344 15.099 1.00 77.94 174 PRO A CA 1
ATOM 1360 C C . PRO A 1 174 ? 6.590 -2.287 15.322 1.00 77.94 174 PRO A C 1
ATOM 1362 O O . PRO A 1 174 ? 5.833 -1.946 14.410 1.00 77.94 174 PRO A O 1
ATOM 1365 N N . ASP A 1 175 ? 6.560 -1.728 16.530 1.00 67.75 175 ASP A N 1
ATOM 1366 C CA . ASP A 1 175 ? 5.678 -0.609 16.834 1.00 67.75 175 ASP A CA 1
ATOM 1367 C C . ASP A 1 175 ? 6.041 0.587 15.940 1.00 67.75 175 ASP A C 1
ATOM 1369 O O . ASP A 1 175 ? 7.144 1.148 16.002 1.00 67.75 175 ASP A O 1
ATOM 1373 N N . TRP A 1 176 ? 5.092 0.970 15.092 1.00 63.12 176 TRP A N 1
ATOM 1374 C CA . TRP A 1 176 ? 5.225 2.065 14.141 1.00 63.12 176 TRP A CA 1
ATOM 1375 C C . TRP A 1 176 ? 5.488 3.406 14.843 1.00 63.12 176 TRP A C 1
ATOM 1377 O O . TRP A 1 176 ? 6.086 4.294 14.236 1.00 63.12 176 TRP A O 1
ATOM 1387 N N . ASN A 1 177 ? 5.093 3.560 16.116 1.00 54.12 177 ASN A N 1
ATOM 1388 C CA . ASN A 1 177 ? 5.285 4.790 16.891 1.00 54.12 177 ASN A CA 1
ATOM 1389 C C . ASN A 1 177 ? 6.735 4.951 17.374 1.00 54.12 177 ASN A C 1
ATOM 1391 O O . ASN A 1 177 ? 7.197 6.053 17.671 1.00 54.12 177 ASN A O 1
ATOM 1395 N N . ILE A 1 178 ? 7.475 3.841 17.434 1.00 51.28 178 ILE A N 1
ATOM 1396 C CA . ILE A 1 178 ? 8.867 3.794 17.892 1.00 51.28 178 ILE A CA 1
ATOM 1397 C C . ILE A 1 178 ? 9.828 3.887 16.699 1.00 51.28 178 ILE A C 1
ATOM 1399 O O . ILE A 1 178 ? 10.917 4.447 16.823 1.00 51.28 178 ILE A O 1
ATOM 1403 N N . ALA A 1 179 ? 9.407 3.441 15.512 1.00 52.88 179 ALA A N 1
ATOM 1404 C CA . ALA A 1 179 ? 10.173 3.539 14.269 1.00 52.88 179 ALA A CA 1
ATOM 1405 C C . ALA A 1 179 ? 10.136 4.952 13.642 1.00 52.88 179 ALA A C 1
ATOM 1407 O O . ALA A 1 179 ? 9.912 5.117 12.443 1.00 52.88 179 ALA A O 1
ATOM 1408 N N . ARG A 1 180 ? 10.352 5.999 14.453 1.00 56.03 180 ARG A N 1
ATOM 1409 C CA . ARG A 1 180 ? 10.411 7.388 13.980 1.00 56.03 180 ARG A CA 1
ATOM 1410 C C . ARG A 1 180 ? 11.697 7.618 13.217 1.00 56.03 180 ARG A C 1
ATOM 1412 O O . ARG A 1 180 ? 12.758 7.795 13.816 1.00 56.03 180 ARG A O 1
ATOM 1419 N N . VAL A 1 181 ? 11.610 7.680 11.893 1.00 56.03 181 VAL A N 1
ATOM 1420 C CA . VAL A 1 181 ? 12.778 8.088 11.125 1.00 56.03 181 VAL A CA 1
ATOM 1421 C C . VAL A 1 181 ? 12.925 9.607 11.188 1.00 56.03 181 VAL A C 1
ATOM 1423 O O . VAL A 1 181 ? 12.051 10.348 10.737 1.00 56.03 181 VAL A O 1
ATOM 1426 N N . ALA A 1 182 ? 14.035 10.079 11.765 1.00 47.25 182 ALA A N 1
ATOM 1427 C CA . ALA A 1 182 ? 14.280 11.496 12.057 1.00 47.25 182 ALA A CA 1
ATOM 1428 C C . ALA A 1 182 ? 14.181 12.419 10.825 1.00 47.25 182 ALA A C 1
ATOM 1430 O O . ALA A 1 182 ? 13.835 13.590 10.956 1.00 47.25 182 ALA A O 1
ATOM 1431 N N . SER A 1 183 ? 14.436 11.898 9.621 1.00 45.38 183 SER A N 1
ATOM 1432 C CA . SER A 1 183 ? 14.351 12.661 8.370 1.00 45.38 183 SER A CA 1
ATOM 1433 C C . SER A 1 183 ? 12.923 12.854 7.843 1.00 45.38 183 SER A C 1
ATOM 1435 O O . SER A 1 183 ? 12.730 13.626 6.913 1.00 45.38 183 SER A O 1
ATOM 1437 N N . ALA A 1 184 ? 11.917 12.174 8.402 1.00 52.94 184 ALA A N 1
ATOM 1438 C CA . ALA A 1 184 ? 10.508 12.357 8.042 1.00 52.94 184 ALA A CA 1
ATOM 1439 C C . ALA A 1 184 ? 9.823 13.405 8.937 1.00 52.94 184 ALA A C 1
ATOM 1441 O O . ALA A 1 184 ? 8.672 13.251 9.347 1.00 52.94 184 ALA A O 1
ATOM 1442 N N . ALA A 1 185 ? 10.551 14.469 9.283 1.00 57.19 185 ALA A N 1
ATOM 1443 C CA . ALA A 1 185 ? 10.103 15.479 10.235 1.00 57.19 185 ALA A CA 1
ATOM 1444 C C . ALA A 1 185 ? 8.764 16.121 9.835 1.00 57.19 185 ALA A C 1
ATOM 1446 O O . ALA A 1 185 ? 7.927 16.330 10.700 1.00 57.19 185 ALA A O 1
ATOM 1447 N N . SER A 1 186 ? 8.520 16.365 8.542 1.00 57.31 186 SER A N 1
ATOM 1448 C CA . SER A 1 186 ? 7.255 16.933 8.052 1.00 57.31 186 SER A CA 1
ATOM 1449 C C . SER A 1 186 ? 6.059 15.997 8.248 1.00 57.31 186 SER A C 1
ATOM 1451 O O . SER A 1 186 ? 4.992 16.452 8.648 1.00 57.31 186 SER A O 1
ATOM 1453 N N . PHE A 1 187 ? 6.237 14.693 8.024 1.00 60.09 187 PHE A N 1
ATOM 1454 C CA . PHE A 1 187 ? 5.211 13.681 8.281 1.00 60.09 187 PHE A CA 1
ATOM 1455 C C . PHE A 1 187 ? 4.894 13.589 9.777 1.00 60.09 187 PHE A C 1
ATOM 1457 O O . PHE A 1 187 ? 3.732 13.630 10.176 1.00 60.09 187 PHE A O 1
ATOM 1464 N N . TRP A 1 188 ? 5.932 13.522 10.618 1.00 64.88 188 TRP A N 1
ATOM 1465 C CA . TRP A 1 188 ? 5.761 13.465 12.069 1.00 64.88 188 TRP A CA 1
ATOM 1466 C C . TRP A 1 188 ? 5.212 14.766 12.653 1.00 64.88 188 TRP A C 1
ATOM 1468 O O . TRP A 1 188 ? 4.497 14.710 13.648 1.00 64.88 188 TRP A O 1
ATOM 1478 N N . GLN A 1 189 ? 5.509 15.911 12.035 1.00 67.38 189 GLN A N 1
ATOM 1479 C CA . GLN A 1 189 ? 4.914 17.192 12.394 1.00 67.38 189 GLN A CA 1
ATOM 1480 C C . GLN A 1 189 ? 3.430 17.214 12.035 1.00 67.38 189 GLN A C 1
ATOM 1482 O O . GLN A 1 189 ? 2.621 17.492 12.905 1.00 67.38 189 GLN A O 1
ATOM 1487 N N . ALA A 1 190 ? 3.056 16.819 10.814 1.00 66.56 190 ALA A N 1
ATOM 1488 C CA . ALA A 1 190 ? 1.651 16.729 10.416 1.00 66.56 190 ALA A CA 1
ATOM 1489 C C . ALA A 1 190 ? 0.858 15.757 11.308 1.00 66.56 190 ALA A C 1
ATOM 1491 O O . ALA A 1 190 ? -0.284 16.031 11.665 1.00 66.56 190 ALA A O 1
ATOM 1492 N N . HIS A 1 191 ? 1.473 14.640 11.708 1.00 70.31 191 HIS A N 1
ATOM 1493 C CA . HIS A 1 191 ? 0.883 13.724 12.680 1.00 70.31 191 HIS A CA 1
ATOM 1494 C C . HIS A 1 191 ? 0.753 14.358 14.074 1.00 70.31 191 HIS A C 1
ATOM 1496 O O . HIS A 1 191 ? -0.277 14.200 14.723 1.00 70.31 191 HIS A O 1
ATOM 1502 N N . ALA A 1 192 ? 1.779 15.070 14.550 1.00 73.25 192 ALA A N 1
ATOM 1503 C CA . ALA A 1 192 ? 1.733 15.760 15.837 1.00 73.25 192 ALA A CA 1
ATOM 1504 C C . ALA A 1 192 ? 0.658 16.858 15.858 1.00 73.25 192 ALA A C 1
ATOM 1506 O O . ALA A 1 192 ? -0.096 16.940 16.822 1.00 73.25 192 ALA A O 1
ATOM 1507 N N . ASP A 1 193 ? 0.549 17.645 14.788 1.00 75.00 193 ASP A N 1
ATOM 1508 C CA . ASP A 1 193 ? -0.468 18.686 14.629 1.00 75.00 193 ASP A CA 1
ATOM 1509 C C . ASP A 1 193 ? -1.877 18.068 14.614 1.00 75.00 193 ASP A C 1
ATOM 1511 O O . ASP A 1 193 ? -2.764 18.517 15.337 1.00 75.00 193 ASP A O 1
ATOM 1515 N N . TRP A 1 194 ? -2.066 16.969 13.873 1.00 77.44 194 TRP A N 1
ATOM 1516 C CA . TRP A 1 194 ? -3.318 16.206 13.879 1.00 77.44 194 TRP A CA 1
ATOM 1517 C C . TRP A 1 194 ? -3.675 15.669 15.274 1.00 77.44 194 TRP A C 1
ATOM 1519 O O . TRP A 1 194 ? -4.836 15.732 15.677 1.00 77.44 194 TRP A O 1
ATOM 1529 N N . GLU A 1 195 ? -2.697 15.164 16.029 1.00 76.88 195 GLU A N 1
ATOM 1530 C CA . GLU A 1 195 ? -2.927 14.643 17.380 1.00 76.88 195 GLU A CA 1
ATOM 1531 C C . GLU A 1 195 ? -3.321 15.767 18.353 1.00 76.88 195 GLU A C 1
ATOM 1533 O O . GLU A 1 195 ? -4.201 15.574 19.193 1.00 76.88 195 GLU A O 1
ATOM 1538 N N . VAL A 1 196 ? -2.744 16.964 18.20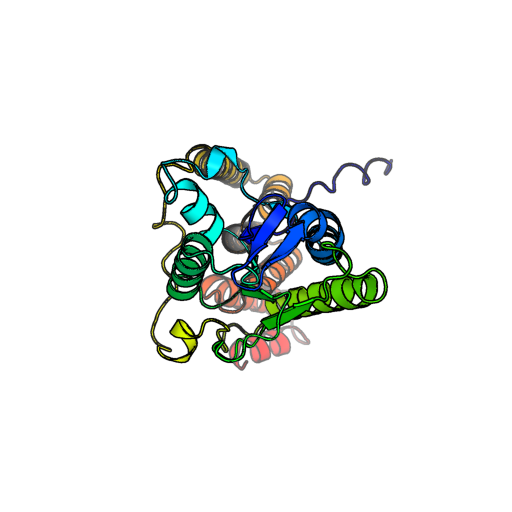1 1.00 82.88 196 VAL A N 1
ATOM 1539 C CA . VAL A 1 196 ? -3.149 18.165 18.950 1.00 82.88 196 VAL A CA 1
ATOM 1540 C C . VAL A 1 196 ? -4.587 18.569 18.614 1.00 82.88 196 VAL A C 1
ATOM 1542 O O . VAL A 1 196 ? -5.387 18.799 19.526 1.00 82.88 196 VAL A O 1
ATOM 1545 N N . ASP A 1 197 ? -4.948 18.616 17.331 1.00 81.50 197 ASP A N 1
ATOM 1546 C CA . ASP A 1 197 ? -6.315 18.923 16.895 1.00 81.50 197 ASP A CA 1
ATOM 1547 C C . ASP A 1 197 ? -7.318 17.899 17.446 1.00 81.50 197 ASP A C 1
ATOM 1549 O O . ASP A 1 197 ? -8.398 18.261 17.924 1.00 81.50 197 ASP A O 1
ATOM 1553 N N . ARG A 1 198 ? -6.947 16.614 17.444 1.00 83.19 198 ARG A N 1
ATOM 1554 C CA . ARG A 1 198 ? -7.770 15.519 17.971 1.00 83.19 198 ARG A CA 1
ATOM 1555 C C . ARG A 1 198 ? -7.980 15.644 19.477 1.00 83.19 198 ARG A C 1
ATOM 1557 O O . ARG A 1 198 ? -9.120 15.557 19.930 1.00 83.19 198 ARG A O 1
ATOM 1564 N N . GLN A 1 199 ? -6.917 15.881 20.245 1.00 84.06 199 GLN A N 1
ATOM 1565 C CA . GLN A 1 199 ? -7.008 16.096 21.694 1.00 84.06 199 GLN A CA 1
ATOM 1566 C C . GLN A 1 199 ? -7.853 17.329 22.024 1.00 84.06 199 GLN A C 1
ATOM 1568 O O . GLN A 1 199 ? -8.645 17.302 22.964 1.00 84.06 199 GLN A O 1
ATOM 1573 N N . THR A 1 200 ? -7.738 18.389 21.224 1.00 85.56 200 THR A N 1
ATOM 1574 C CA . THR A 1 200 ? -8.556 19.597 21.375 1.00 85.56 200 THR A CA 1
ATOM 1575 C C . THR A 1 200 ? -10.034 19.287 21.125 1.00 85.56 200 THR A C 1
ATOM 1577 O O . THR A 1 200 ? -10.884 19.643 21.939 1.00 85.56 200 THR A O 1
ATOM 1580 N N . ALA A 1 201 ? -10.359 18.564 20.049 1.00 84.75 201 ALA A N 1
ATOM 1581 C CA . ALA A 1 201 ? -11.729 18.146 19.755 1.00 84.75 201 ALA A CA 1
ATOM 1582 C C . ALA A 1 201 ? -12.311 17.241 20.855 1.00 84.75 201 ALA A C 1
ATOM 1584 O O . ALA A 1 201 ? -13.478 17.396 21.218 1.00 84.75 201 ALA A O 1
ATOM 1585 N N . GLU A 1 202 ? -11.497 16.346 21.421 1.00 81.38 202 GLU A N 1
ATOM 1586 C CA . GLU A 1 202 ? -11.864 15.490 22.552 1.00 81.38 202 GLU A CA 1
ATOM 1587 C C . GLU A 1 202 ? -12.176 16.312 23.809 1.00 81.38 202 GLU A C 1
ATOM 1589 O O . GLU A 1 202 ? -13.251 16.165 24.389 1.00 81.38 202 GLU A O 1
ATOM 1594 N N . GLN A 1 203 ? -11.295 17.244 24.184 1.00 84.44 203 GLN A N 1
ATOM 1595 C CA . GLN A 1 203 ? -11.490 18.129 25.338 1.00 84.44 203 GLN A CA 1
ATOM 1596 C C . GLN A 1 203 ? -12.709 19.045 25.182 1.00 84.44 203 GLN A C 1
ATOM 1598 O O . GLN A 1 203 ? -13.424 19.306 26.149 1.00 84.44 203 GLN A O 1
ATOM 1603 N N . CYS A 1 204 ? -12.966 19.526 23.964 1.00 85.69 204 CYS A N 1
ATOM 1604 C CA . CYS A 1 204 ? -14.140 20.333 23.649 1.00 85.69 204 CYS A CA 1
ATOM 1605 C C . CYS A 1 204 ? -15.424 19.502 23.483 1.00 85.69 204 CYS A C 1
ATOM 1607 O O . CYS A 1 204 ? -16.491 20.087 23.294 1.00 85.69 204 CYS A O 1
ATOM 1609 N N . GLY A 1 205 ? -15.349 18.165 23.512 1.00 83.38 205 GLY A N 1
ATOM 1610 C CA . GLY A 1 205 ? -16.488 17.283 23.247 1.00 83.38 205 GLY A CA 1
ATOM 1611 C C . GLY A 1 205 ? -17.073 17.445 21.838 1.00 83.38 205 GLY A C 1
ATOM 1612 O O . GLY A 1 205 ? -18.252 17.167 21.618 1.00 83.38 205 GLY A O 1
ATOM 1613 N N . ASN A 1 206 ? -16.285 17.928 20.873 1.00 87.50 206 ASN A N 1
ATOM 1614 C CA . ASN A 1 206 ? -16.743 18.162 19.509 1.00 87.50 206 ASN A CA 1
ATOM 1615 C C . ASN A 1 206 ? -16.669 16.866 18.691 1.00 87.50 206 ASN A C 1
ATOM 1617 O O . ASN A 1 206 ? -15.694 16.577 17.996 1.00 87.50 206 ASN A O 1
ATOM 1621 N N . LEU A 1 207 ? -17.744 16.082 18.771 1.00 84.00 207 LEU A N 1
ATOM 1622 C CA . LEU A 1 207 ? -17.851 14.778 18.114 1.00 84.00 207 LEU A CA 1
ATOM 1623 C C . LEU A 1 207 ? -17.729 14.846 16.587 1.00 84.00 207 LEU A C 1
ATOM 1625 O O . LEU A 1 207 ? -17.197 13.922 15.975 1.00 84.00 207 LEU A O 1
ATOM 1629 N N . ASN A 1 208 ? -18.192 15.934 15.965 1.00 85.06 208 ASN A N 1
ATOM 1630 C CA . ASN A 1 208 ? -18.093 16.103 14.514 1.00 85.06 208 ASN A CA 1
ATOM 1631 C C . ASN A 1 208 ? -16.636 16.243 14.073 1.00 85.06 208 ASN A C 1
ATOM 1633 O O . ASN A 1 208 ? -16.241 15.651 13.068 1.00 85.06 208 ASN A O 1
ATOM 1637 N N . ASP A 1 209 ? -15.835 16.989 14.836 1.00 84.56 209 ASP A N 1
ATOM 1638 C CA . ASP A 1 209 ? -14.410 17.114 14.556 1.00 84.56 209 ASP A CA 1
ATOM 1639 C C . ASP A 1 209 ? -13.656 15.815 14.830 1.00 84.56 209 ASP A C 1
ATOM 1641 O O . ASP A 1 209 ? -12.827 15.438 14.007 1.00 84.56 209 ASP A O 1
ATOM 1645 N N . LEU A 1 210 ? -13.993 15.065 15.885 1.00 84.69 210 LEU A N 1
ATOM 1646 C CA . LEU A 1 210 ? -13.409 13.736 16.118 1.00 84.69 210 LEU A CA 1
ATOM 1647 C C . LEU A 1 210 ? -13.676 12.774 14.952 1.00 84.69 210 LEU A C 1
ATOM 1649 O O . LEU A 1 210 ? -12.744 12.182 14.410 1.00 84.69 210 LEU A O 1
ATOM 1653 N N . LEU A 1 211 ? -14.929 12.684 14.491 1.00 84.25 211 LEU A N 1
ATOM 1654 C CA . LEU A 1 211 ? -15.307 11.863 13.334 1.00 84.25 211 LEU A CA 1
ATOM 1655 C C . LEU A 1 211 ? -14.589 12.297 12.049 1.00 84.25 211 LEU A C 1
ATOM 1657 O O . LEU A 1 211 ? -14.208 11.457 11.229 1.00 84.25 211 LEU A O 1
ATOM 1661 N N . ARG A 1 212 ? -14.409 13.608 11.857 1.00 84.88 212 ARG A N 1
ATOM 1662 C CA . ARG A 1 212 ? -13.682 14.174 10.714 1.00 84.88 212 ARG A CA 1
ATOM 1663 C C . ARG A 1 212 ? -12.200 13.813 10.774 1.00 84.88 212 ARG A C 1
ATOM 1665 O O . ARG A 1 212 ? -11.655 13.324 9.787 1.00 84.88 212 ARG A O 1
ATOM 1672 N N . LEU A 1 213 ? -11.566 14.037 11.921 1.00 81.81 213 LEU A N 1
ATOM 1673 C CA . LEU A 1 213 ? -10.141 13.807 12.140 1.00 81.81 213 LEU A CA 1
ATOM 1674 C C . LEU A 1 213 ? -9.788 12.324 12.053 1.00 81.81 213 LEU A C 1
ATOM 1676 O O . LEU A 1 213 ? -8.778 12.001 11.434 1.00 81.81 213 LEU A O 1
ATOM 1680 N N . ALA A 1 214 ? -10.635 11.431 12.573 1.00 81.38 214 ALA A N 1
ATOM 1681 C CA . ALA A 1 214 ? -10.426 9.988 12.487 1.00 81.38 214 ALA A CA 1
ATOM 1682 C C . ALA A 1 214 ? -10.413 9.468 11.045 1.00 81.38 214 ALA A C 1
ATOM 1684 O O . ALA A 1 214 ? -9.670 8.550 10.722 1.00 81.38 214 ALA A O 1
ATOM 1685 N N . LYS A 1 215 ? -11.202 10.069 10.148 1.00 74.31 215 LYS A N 1
ATOM 1686 C CA . LYS A 1 215 ? -11.223 9.706 8.721 1.00 74.31 215 LYS A CA 1
ATOM 1687 C C . LYS A 1 215 ? -10.111 10.366 7.908 1.00 74.31 215 LYS A C 1
ATOM 1689 O O . LYS A 1 215 ? -9.787 9.893 6.822 1.00 74.31 215 LYS A O 1
ATOM 1694 N N . ALA A 1 216 ? -9.548 11.462 8.410 1.00 70.25 216 ALA A N 1
ATOM 1695 C CA . ALA A 1 216 ? -8.498 12.224 7.741 1.00 70.25 216 ALA A CA 1
ATOM 1696 C C . ALA A 1 216 ? -7.091 11.652 7.974 1.00 70.25 216 ALA A C 1
ATOM 1698 O O . ALA A 1 216 ? -6.124 12.159 7.415 1.00 70.25 216 ALA A O 1
ATOM 1699 N N . THR A 1 217 ? -6.946 10.606 8.784 1.00 67.75 217 THR A N 1
ATOM 1700 C CA . THR A 1 217 ? -5.629 10.091 9.145 1.00 67.75 217 THR 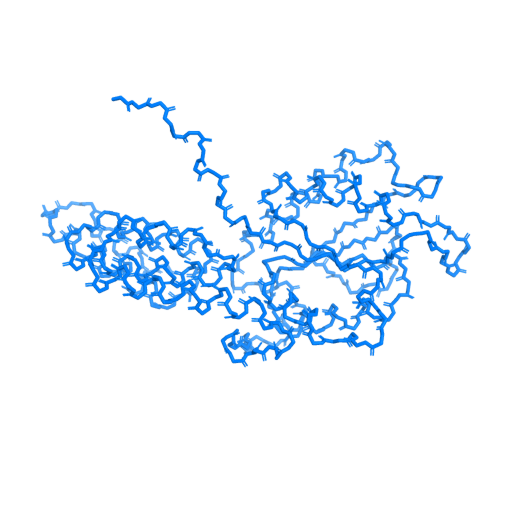A CA 1
ATOM 1701 C C . THR A 1 217 ? -4.967 9.344 7.970 1.00 67.75 217 THR A C 1
ATOM 1703 O O . THR A 1 217 ? -5.618 8.490 7.357 1.00 67.75 217 THR A O 1
ATOM 1706 N N . PRO A 1 218 ? -3.694 9.641 7.624 1.00 58.03 218 PRO A N 1
ATOM 1707 C CA . PRO A 1 218 ? -3.056 9.120 6.407 1.00 58.03 218 PRO A CA 1
ATOM 1708 C C . PRO A 1 218 ? -2.756 7.625 6.469 1.00 58.03 218 PRO A C 1
ATOM 1710 O O . PRO A 1 218 ? -3.008 6.912 5.506 1.00 58.03 218 PRO A O 1
ATOM 1713 N N . VAL A 1 219 ? -2.251 7.148 7.605 1.00 68.06 219 VAL A N 1
ATOM 1714 C CA . VAL A 1 219 ? -1.835 5.749 7.772 1.00 68.06 219 VAL A CA 1
ATOM 1715 C C . VAL A 1 219 ? -3.007 4.935 8.291 1.00 68.06 219 VAL A C 1
ATOM 1717 O O . VAL A 1 219 ? -3.648 5.344 9.262 1.00 68.06 219 VAL A O 1
ATOM 1720 N N . ALA A 1 220 ? -3.253 3.764 7.699 1.00 70.44 220 ALA A N 1
ATOM 1721 C CA . ALA A 1 220 ? -4.289 2.833 8.144 1.00 70.44 220 ALA A CA 1
ATOM 1722 C C . ALA A 1 220 ? -4.290 2.603 9.662 1.00 70.44 220 ALA A C 1
ATOM 1724 O O . ALA A 1 220 ? -5.333 2.700 10.302 1.00 70.44 220 ALA A O 1
ATOM 1725 N N . GLN A 1 221 ? -3.124 2.358 10.256 1.00 71.12 221 GLN A N 1
ATOM 1726 C CA . GLN A 1 221 ? -3.035 2.026 11.675 1.00 71.12 221 GLN A CA 1
ATOM 1727 C C . GLN A 1 221 ? -3.398 3.202 12.591 1.00 71.12 221 GLN A C 1
ATOM 1729 O O . GLN A 1 221 ? -4.142 3.023 13.553 1.00 71.12 221 GLN A O 1
ATOM 1734 N N . PHE A 1 222 ? -2.969 4.420 12.248 1.00 75.00 222 PHE A N 1
ATOM 1735 C CA . PHE A 1 222 ? -3.409 5.626 12.948 1.00 75.00 222 PHE A CA 1
ATOM 1736 C C . PHE A 1 222 ? -4.907 5.876 12.780 1.00 75.00 222 PHE A C 1
ATOM 1738 O O . PHE A 1 222 ? -5.581 6.279 13.723 1.00 75.00 222 PHE A O 1
ATOM 1745 N N . ARG A 1 223 ? -5.433 5.624 11.576 1.00 80.56 223 ARG A N 1
ATOM 1746 C CA . ARG A 1 223 ? -6.859 5.750 11.271 1.00 80.56 223 ARG A CA 1
ATOM 1747 C C . ARG A 1 223 ? -7.682 4.804 12.143 1.00 80.56 223 ARG A C 1
ATOM 1749 O O . ARG A 1 223 ? -8.668 5.232 12.730 1.00 80.56 223 ARG A O 1
ATOM 1756 N N . ALA A 1 224 ? -7.252 3.549 12.272 1.00 81.94 224 ALA A N 1
ATOM 1757 C CA . ALA A 1 224 ? -7.899 2.564 13.132 1.00 81.94 224 ALA A CA 1
ATOM 1758 C C . ALA A 1 224 ? -7.898 3.005 14.605 1.00 81.94 224 ALA A C 1
ATOM 1760 O O . ALA A 1 224 ? -8.953 3.006 15.236 1.00 81.94 224 ALA A O 1
ATOM 1761 N N . GLU A 1 225 ? -6.758 3.462 15.134 1.00 83.38 225 GLU A N 1
ATOM 1762 C CA . GLU A 1 225 ? -6.678 3.956 16.516 1.00 83.38 225 GLU A CA 1
ATOM 1763 C C . GLU A 1 225 ? -7.571 5.190 16.728 1.00 83.38 225 GLU A C 1
ATOM 1765 O O . GLU A 1 225 ? -8.326 5.260 17.698 1.00 83.38 225 GLU A O 1
ATOM 1770 N N . ALA A 1 226 ? -7.568 6.138 15.789 1.00 85.25 226 ALA A N 1
ATOM 1771 C CA . ALA A 1 226 ? -8.405 7.332 15.854 1.00 85.25 226 ALA A CA 1
ATOM 1772 C C . ALA A 1 226 ? -9.907 7.008 15.830 1.00 85.25 226 ALA A C 1
ATOM 1774 O O . ALA A 1 226 ? -10.691 7.619 16.564 1.00 85.25 226 ALA A O 1
ATOM 1775 N N . LEU A 1 227 ? -10.312 6.039 15.005 1.00 89.06 227 LEU A N 1
ATOM 1776 C CA . LEU A 1 227 ? -11.682 5.533 14.948 1.00 89.06 227 LEU A CA 1
ATOM 1777 C C . LEU A 1 227 ? -12.075 4.863 16.271 1.00 89.06 227 LEU A C 1
ATOM 1779 O O . LEU A 1 227 ? -13.163 5.131 16.777 1.00 89.06 227 LEU A O 1
ATOM 1783 N N . ILE A 1 228 ? -11.183 4.071 16.879 1.00 89.69 228 ILE A N 1
ATOM 1784 C CA . ILE A 1 228 ? -11.417 3.463 18.199 1.00 89.69 228 ILE A CA 1
ATOM 1785 C C . ILE A 1 228 ? -11.601 4.545 19.265 1.00 89.69 228 ILE A C 1
ATOM 1787 O O . ILE A 1 228 ? -12.598 4.515 19.983 1.00 89.69 228 ILE A O 1
ATOM 1791 N N . GLN A 1 229 ? -10.708 5.536 19.348 1.00 88.75 229 GLN A N 1
ATOM 1792 C CA . GLN A 1 229 ? -10.856 6.628 20.321 1.00 88.75 229 GLN A CA 1
ATOM 1793 C C . GLN A 1 229 ? -12.153 7.417 20.107 1.00 88.75 229 GLN A C 1
ATOM 1795 O O . GLN A 1 229 ? -12.860 7.736 21.062 1.00 88.75 229 GLN A O 1
ATOM 1800 N N . THR A 1 230 ? -12.517 7.673 18.850 1.00 89.56 230 THR A N 1
ATOM 1801 C CA . THR A 1 230 ? -13.781 8.343 18.516 1.00 89.56 230 THR A CA 1
ATOM 1802 C C . THR A 1 230 ? -14.988 7.505 18.940 1.00 89.56 230 THR A C 1
ATOM 1804 O O . THR A 1 230 ? -15.943 8.048 19.493 1.00 89.56 230 THR A O 1
ATOM 1807 N N . GLY A 1 231 ? -14.941 6.184 18.742 1.00 90.62 231 GLY A N 1
ATOM 1808 C CA . GLY A 1 231 ? -15.962 5.254 19.224 1.00 90.62 231 GLY A CA 1
ATOM 1809 C C . GLY A 1 231 ? -16.113 5.285 20.746 1.00 90.62 231 GLY A C 1
ATOM 1810 O O . GLY A 1 231 ? -17.230 5.361 21.252 1.00 90.62 231 GLY A O 1
ATOM 1811 N N . ILE A 1 232 ? -15.003 5.324 21.487 1.00 90.50 232 ILE A N 1
ATOM 1812 C CA . ILE A 1 232 ? -15.012 5.444 22.955 1.00 90.50 232 ILE A CA 1
ATOM 1813 C C . ILE A 1 232 ? -15.662 6.767 23.391 1.00 90.50 232 ILE A C 1
ATOM 1815 O O . ILE A 1 232 ? -16.535 6.769 24.263 1.00 90.50 232 ILE A O 1
ATOM 1819 N N . ALA A 1 233 ? -15.302 7.884 22.753 1.00 89.19 233 ALA A N 1
ATOM 1820 C CA . ALA A 1 233 ? -15.908 9.188 23.029 1.00 89.19 233 ALA A CA 1
ATOM 1821 C C . ALA A 1 233 ? -17.421 9.209 22.722 1.00 89.19 233 ALA A C 1
ATOM 1823 O O . ALA A 1 233 ? -18.205 9.784 23.478 1.00 89.19 233 ALA A O 1
ATOM 1824 N N . LEU A 1 234 ? -17.855 8.533 21.651 1.00 89.50 234 LEU A N 1
ATOM 1825 C CA . LEU A 1 234 ? -19.270 8.363 21.300 1.00 89.50 234 LEU A CA 1
ATOM 1826 C C . LEU A 1 234 ? -20.031 7.526 22.340 1.00 89.50 234 LEU A C 1
ATOM 1828 O O . LEU A 1 234 ? -21.142 7.899 22.726 1.00 89.50 234 LEU A O 1
ATOM 1832 N N . CYS A 1 235 ? -19.432 6.443 22.844 1.00 88.25 235 CYS A N 1
ATOM 1833 C CA . CYS A 1 235 ? -19.997 5.658 23.944 1.00 88.25 235 CYS A CA 1
ATOM 1834 C C . CYS A 1 235 ? -20.198 6.511 25.206 1.00 88.25 235 CYS A C 1
ATOM 1836 O O . CYS A 1 235 ? -21.243 6.403 25.851 1.00 88.25 235 CYS A O 1
ATOM 1838 N N . ALA A 1 236 ? -19.249 7.399 25.528 1.00 87.88 236 ALA A N 1
ATOM 1839 C CA . ALA A 1 236 ? -19.331 8.278 26.698 1.00 87.88 236 ALA A CA 1
ATOM 1840 C C . ALA A 1 236 ? -20.520 9.257 26.644 1.00 87.88 236 ALA A C 1
ATOM 1842 O O . ALA A 1 236 ? -21.073 9.610 27.685 1.00 87.88 236 ALA A O 1
ATOM 1843 N N . VAL A 1 237 ? -20.962 9.651 25.443 1.00 88.94 237 VAL A N 1
ATOM 1844 C CA . VAL A 1 237 ? -22.167 10.480 25.234 1.00 88.94 237 VAL A CA 1
ATOM 1845 C C . VAL A 1 237 ? -23.418 9.658 24.892 1.00 88.94 237 VAL A C 1
ATOM 1847 O O . VAL A 1 237 ? -24.424 10.210 24.449 1.00 88.94 237 VAL A O 1
ATOM 1850 N N . ASN A 1 238 ? -23.371 8.339 25.107 1.00 87.00 238 ASN A N 1
ATOM 1851 C CA . ASN A 1 238 ? -24.449 7.383 24.848 1.00 87.00 238 ASN A CA 1
ATOM 1852 C C . ASN A 1 238 ? -24.904 7.300 23.374 1.00 87.00 238 ASN A C 1
ATOM 1854 O O . ASN A 1 238 ? -26.040 6.923 23.090 1.00 87.00 238 ASN A O 1
ATOM 1858 N N . ASN A 1 239 ? -24.020 7.619 22.427 1.00 88.44 239 ASN A N 1
ATOM 1859 C CA . ASN A 1 239 ? -24.262 7.462 20.993 1.00 88.44 239 ASN A CA 1
ATOM 1860 C C . ASN A 1 239 ? -23.688 6.1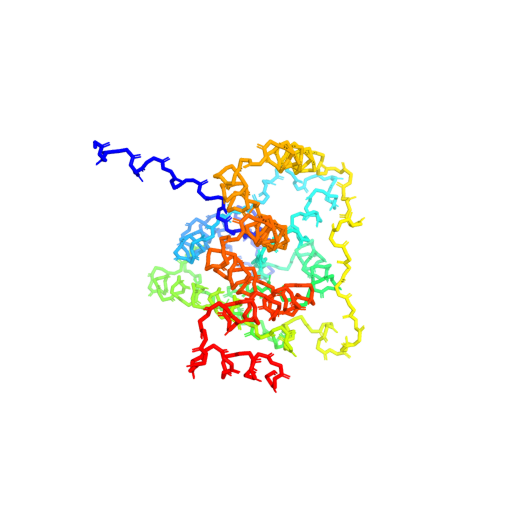28 20.491 1.00 88.44 239 ASN A C 1
ATOM 1862 O O . ASN A 1 239 ? -22.705 6.067 19.750 1.00 88.44 239 ASN A O 1
ATOM 1866 N N . VAL A 1 240 ? -24.282 5.044 20.985 1.00 88.00 240 VAL A N 1
ATOM 1867 C CA . VAL A 1 240 ? -23.713 3.690 20.926 1.00 88.00 240 VAL A CA 1
ATOM 1868 C C . VAL A 1 240 ? -23.730 3.109 19.505 1.00 88.00 240 VAL A C 1
ATOM 1870 O O . VAL A 1 240 ? -22.794 2.427 19.100 1.00 88.00 240 VAL A O 1
ATOM 1873 N N . GLU A 1 241 ? -24.741 3.436 18.700 1.00 86.75 241 GLU A N 1
ATOM 1874 C CA . GLU A 1 241 ? -24.836 2.986 17.302 1.00 86.75 241 GLU A CA 1
ATOM 1875 C C . GLU A 1 241 ? -23.694 3.541 16.440 1.00 86.75 241 GLU A C 1
ATOM 1877 O O . GLU A 1 241 ? -23.028 2.798 15.717 1.00 86.75 241 GLU A O 1
ATOM 1882 N N . LEU A 1 242 ? -23.424 4.848 16.541 1.00 87.88 242 LEU A N 1
ATOM 1883 C CA . LEU A 1 242 ? -22.315 5.465 15.815 1.00 87.88 242 LEU A CA 1
ATOM 1884 C C . LEU A 1 242 ? -20.960 4.989 16.341 1.00 87.88 242 LEU A C 1
ATOM 1886 O O . LEU A 1 242 ? -20.030 4.847 15.544 1.00 87.88 242 LEU A O 1
ATOM 1890 N N . ALA A 1 243 ? -20.849 4.711 17.645 1.00 90.38 243 ALA A N 1
ATOM 1891 C CA . ALA A 1 243 ? -19.650 4.116 18.227 1.00 90.38 243 ALA A CA 1
ATOM 1892 C C . ALA A 1 243 ? -19.356 2.736 17.627 1.00 90.38 243 ALA A C 1
ATOM 1894 O O . ALA A 1 243 ? -18.229 2.485 17.198 1.00 90.38 243 ALA A O 1
ATOM 1895 N N . LEU A 1 244 ? -20.374 1.872 17.521 1.00 90.19 244 LEU A N 1
ATOM 1896 C CA . LEU A 1 244 ? -20.247 0.556 16.895 1.00 90.19 244 LEU A CA 1
ATOM 1897 C C . LEU A 1 244 ? -19.735 0.666 15.454 1.00 90.19 244 LEU A C 1
ATOM 1899 O O . LEU A 1 244 ? -18.784 -0.026 15.099 1.00 90.19 244 LEU A O 1
ATOM 1903 N N . GLN A 1 245 ? -20.288 1.591 14.663 1.00 88.44 245 GLN A N 1
ATOM 1904 C CA . GLN A 1 245 ? -19.820 1.832 13.294 1.00 88.44 245 GLN A CA 1
ATOM 1905 C C . GLN A 1 245 ? -18.346 2.254 13.234 1.00 88.44 245 GLN A C 1
ATOM 1907 O O . GLN A 1 245 ? -17.647 1.867 12.298 1.00 88.44 245 GLN A O 1
ATOM 1912 N N . GLN A 1 246 ? -17.857 3.044 14.201 1.00 91.12 246 GLN A N 1
ATOM 1913 C CA . GLN A 1 246 ? -16.438 3.420 14.229 1.00 91.12 246 GLN A CA 1
ATOM 1914 C C . GLN A 1 246 ? -15.552 2.218 14.565 1.00 91.12 246 GLN A C 1
ATOM 1916 O O . GLN A 1 246 ? -14.515 2.039 13.931 1.00 91.12 246 GLN A O 1
ATOM 1921 N N . PHE A 1 247 ? -15.960 1.371 15.517 1.00 88.88 247 PHE A N 1
ATOM 1922 C CA . PHE A 1 247 ? -15.210 0.157 15.847 1.00 88.88 247 PHE A CA 1
ATOM 1923 C C . PHE A 1 247 ? -15.173 -0.830 14.683 1.00 88.88 247 PHE A C 1
ATOM 1925 O O . PHE A 1 247 ? -14.130 -1.419 14.425 1.00 88.88 247 PHE A O 1
ATOM 1932 N N . GLU A 1 248 ? -16.277 -0.991 13.956 1.00 86.69 248 GLU A N 1
ATOM 1933 C CA . GLU A 1 248 ? -16.318 -1.829 12.756 1.00 86.69 248 GLU A CA 1
ATOM 1934 C C . GLU A 1 248 ? -15.382 -1.300 11.673 1.00 86.69 248 GLU A C 1
ATOM 1936 O O . GLU A 1 248 ? -14.532 -2.048 11.208 1.00 86.69 248 GLU A O 1
ATOM 1941 N N . GLN A 1 249 ? -15.425 0.003 11.377 1.00 85.69 249 GLN A N 1
ATOM 1942 C CA . GLN A 1 249 ? -14.488 0.615 10.427 1.00 85.69 249 GLN A CA 1
ATOM 1943 C C . GLN A 1 249 ? -13.026 0.474 10.869 1.00 85.69 249 GLN A C 1
ATOM 1945 O O . GLN A 1 249 ? -12.149 0.268 10.034 1.00 85.69 249 GLN A O 1
ATOM 1950 N N . ALA A 1 250 ? -12.736 0.576 12.169 1.00 85.50 250 ALA A N 1
ATOM 1951 C CA . ALA A 1 250 ? -11.385 0.370 12.683 1.00 85.50 250 ALA A CA 1
ATOM 1952 C C . ALA A 1 250 ? -10.918 -1.083 12.514 1.00 85.50 250 ALA A C 1
ATOM 1954 O O . ALA A 1 250 ? -9.766 -1.318 12.151 1.00 85.50 250 ALA A O 1
ATOM 1955 N N . LEU A 1 251 ? -11.805 -2.049 12.763 1.00 82.88 251 LEU A N 1
ATOM 1956 C CA . LEU A 1 251 ? -11.521 -3.480 12.647 1.00 82.88 251 LEU A CA 1
ATOM 1957 C C . LEU A 1 251 ? -11.483 -3.954 11.189 1.00 82.88 251 LEU A C 1
ATOM 1959 O O . LEU A 1 251 ? -10.743 -4.879 10.888 1.00 82.88 251 LEU A O 1
ATOM 1963 N N . ASP A 1 252 ? -12.179 -3.289 10.266 1.00 79.44 252 ASP A N 1
ATOM 1964 C CA . ASP A 1 252 ? -11.998 -3.516 8.826 1.00 79.44 252 ASP A CA 1
ATOM 1965 C C . ASP A 1 252 ? -10.571 -3.153 8.377 1.00 79.44 252 ASP A C 1
ATOM 1967 O O . ASP A 1 252 ? -10.042 -3.738 7.435 1.00 79.44 252 ASP A O 1
ATOM 1971 N N . ILE A 1 253 ? -9.933 -2.194 9.061 1.00 74.19 253 ILE A N 1
ATOM 1972 C CA . ILE A 1 253 ? -8.556 -1.768 8.784 1.00 74.19 253 ILE A CA 1
ATOM 1973 C C . ILE A 1 253 ? -7.539 -2.641 9.535 1.00 74.19 253 ILE A C 1
ATOM 1975 O O . ILE A 1 253 ? -6.543 -3.069 8.954 1.00 74.19 253 ILE A O 1
ATOM 1979 N N . VAL A 1 254 ? -7.764 -2.894 10.829 1.00 75.81 254 VAL A N 1
ATOM 1980 C CA . VAL A 1 254 ? -6.898 -3.721 11.686 1.00 75.81 254 VAL A CA 1
ATOM 1981 C C . VAL A 1 254 ? -7.757 -4.762 12.418 1.00 75.81 254 VAL A C 1
ATOM 1983 O O . VAL A 1 254 ? -8.160 -4.528 13.561 1.00 75.81 254 VAL A O 1
ATOM 1986 N N . PRO A 1 255 ? -8.024 -5.938 11.815 1.00 74.06 255 PRO A N 1
ATOM 1987 C CA . PRO A 1 255 ? -9.003 -6.879 12.375 1.00 74.06 255 PRO A CA 1
ATOM 1988 C C . PRO A 1 255 ? -8.614 -7.464 13.735 1.00 74.06 255 PRO A C 1
ATOM 1990 O O . PRO A 1 255 ? -9.475 -7.742 14.564 1.00 74.06 255 PRO A O 1
ATOM 1993 N N . ASN A 1 256 ? -7.312 -7.587 14.007 1.00 72.75 256 ASN A N 1
ATOM 1994 C CA . ASN A 1 256 ? -6.792 -8.135 15.263 1.00 72.75 256 ASN A CA 1
ATOM 1995 C C . ASN A 1 256 ? -6.501 -7.053 16.321 1.00 72.75 256 ASN A C 1
ATOM 1997 O O . ASN A 1 256 ? -5.710 -7.276 17.240 1.00 72.75 256 ASN A O 1
ATOM 2001 N N . HIS A 1 257 ? -7.102 -5.864 16.208 1.00 79.31 257 HIS A N 1
ATOM 2002 C CA . HIS A 1 257 ? -6.878 -4.790 17.173 1.00 79.31 257 HIS A CA 1
ATOM 2003 C C . HIS A 1 257 ? -7.533 -5.114 18.523 1.00 79.31 257 HIS A C 1
ATOM 2005 O O . HIS A 1 257 ? -8.730 -4.893 18.710 1.00 79.31 257 HIS A O 1
ATOM 2011 N N . LEU A 1 258 ? -6.741 -5.589 19.494 1.00 81.81 258 LEU A N 1
ATOM 2012 C CA . LEU A 1 258 ? -7.226 -6.082 20.794 1.00 81.81 258 LEU A CA 1
ATOM 2013 C C . LEU A 1 258 ? -8.206 -5.113 21.473 1.00 81.81 258 LEU A C 1
ATOM 2015 O O . LEU A 1 258 ? -9.315 -5.500 21.834 1.00 81.81 258 LEU A O 1
ATOM 2019 N N . ARG A 1 259 ? -7.822 -3.835 21.596 1.00 85.81 259 ARG A N 1
ATOM 2020 C CA . ARG A 1 259 ? -8.680 -2.810 22.205 1.00 85.81 259 ARG A CA 1
ATOM 2021 C C . ARG A 1 259 ? -9.961 -2.580 21.400 1.00 85.81 259 ARG A C 1
ATOM 2023 O O . ARG A 1 259 ? -11.022 -2.463 21.989 1.00 85.81 259 ARG A O 1
ATOM 2030 N N . GLY A 1 260 ? -9.892 -2.581 20.067 1.00 86.94 260 GLY A N 1
ATOM 2031 C CA . 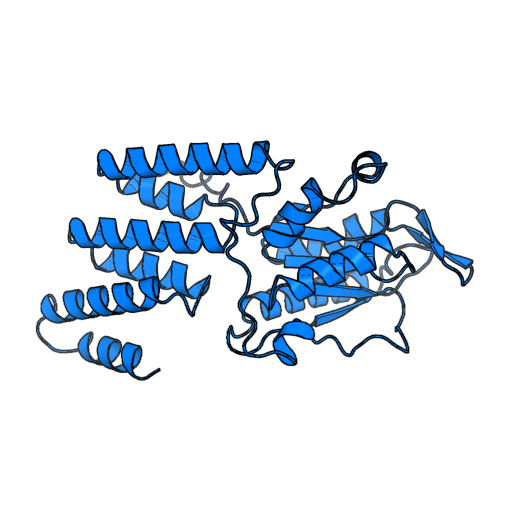GLY A 1 260 ? -11.064 -2.364 19.214 1.00 86.94 260 GLY A CA 1
ATOM 2032 C C . GLY A 1 260 ? -12.072 -3.505 19.344 1.00 86.94 260 GLY A C 1
ATOM 2033 O O . GLY A 1 260 ? -13.269 -3.260 19.461 1.00 86.94 260 GLY A O 1
ATOM 2034 N N . LEU A 1 261 ? -11.587 -4.749 19.426 1.00 87.69 261 LEU A N 1
ATOM 2035 C CA . LEU A 1 261 ? -12.416 -5.925 19.701 1.00 87.69 261 LEU A CA 1
ATOM 2036 C C . LEU A 1 261 ? -13.064 -5.852 21.091 1.00 87.69 261 LEU A C 1
ATOM 2038 O O . LEU A 1 261 ? -14.250 -6.152 21.228 1.00 87.69 261 LEU A O 1
ATOM 2042 N N . GLN A 1 262 ? -12.318 -5.439 22.118 1.00 89.00 262 GLN A N 1
ATOM 2043 C CA . GLN A 1 262 ? -12.853 -5.275 23.474 1.00 89.00 262 GLN A CA 1
ATOM 2044 C C . GLN A 1 262 ? -13.944 -4.199 23.527 1.00 89.00 262 GLN A C 1
ATOM 2046 O O . GLN A 1 262 ? -15.044 -4.473 24.007 1.00 89.00 262 GLN A O 1
ATOM 2051 N N . GLU A 1 263 ? -13.677 -3.012 22.978 1.00 91.94 263 GLU A N 1
ATOM 2052 C CA . GLU A 1 263 ? -14.633 -1.900 22.985 1.00 91.94 263 GLU A CA 1
ATOM 2053 C C . GLU A 1 263 ? -15.864 -2.187 22.117 1.00 91.94 263 GLU A C 1
ATOM 2055 O O . GLU A 1 263 ? -16.982 -1.867 22.519 1.00 91.94 263 GLU A O 1
ATOM 2060 N N . LYS A 1 264 ? -15.706 -2.887 20.982 1.00 90.50 264 LYS A N 1
ATOM 2061 C CA . LYS A 1 264 ? -16.843 -3.405 20.205 1.00 90.50 264 LYS A CA 1
ATOM 2062 C C . LYS A 1 264 ? -17.709 -4.341 21.049 1.00 90.50 264 LYS A C 1
ATOM 2064 O O . LYS A 1 264 ? -18.930 -4.210 21.037 1.00 90.50 264 LYS A O 1
ATOM 2069 N N . GLY A 1 265 ? -17.097 -5.248 21.811 1.00 87.50 265 GLY A N 1
ATOM 2070 C CA . GLY A 1 265 ? -17.809 -6.148 22.721 1.00 87.50 265 GLY A CA 1
ATOM 2071 C C . GLY A 1 265 ? -18.592 -5.397 23.805 1.00 87.50 265 GLY A C 1
ATOM 2072 O O . GLY A 1 265 ? -19.773 -5.679 24.016 1.00 87.50 265 GLY A O 1
ATOM 2073 N N . HIS A 1 266 ? -17.974 -4.393 24.439 1.00 88.81 266 HIS A N 1
ATOM 2074 C CA . HIS A 1 266 ? -18.647 -3.516 25.405 1.00 88.81 266 HIS A CA 1
ATOM 2075 C C . HIS A 1 266 ? -19.820 -2.754 24.776 1.00 88.81 266 HIS A C 1
ATOM 2077 O O . HIS A 1 266 ? -20.908 -2.706 25.347 1.00 88.81 266 HIS A O 1
ATOM 2083 N N . CYS A 1 267 ? -19.613 -2.207 23.579 1.00 88.00 267 CYS A N 1
ATOM 2084 C CA . CYS A 1 267 ? -20.612 -1.464 22.821 1.00 88.00 267 CYS A CA 1
ATOM 2085 C C . CYS A 1 267 ? -21.825 -2.342 22.463 1.00 88.00 267 CYS A C 1
ATOM 2087 O O . CYS A 1 267 ? -22.970 -1.973 22.728 1.00 88.00 267 CYS A O 1
ATOM 2089 N N . LEU A 1 268 ? -21.583 -3.559 21.963 1.00 87.31 268 LEU A N 1
ATOM 2090 C CA . LEU A 1 268 ? -22.634 -4.538 21.670 1.00 87.31 268 LEU A CA 1
ATOM 2091 C C . LEU A 1 268 ? -23.404 -4.958 22.931 1.00 87.31 268 LEU A C 1
ATOM 2093 O O . LEU A 1 268 ? -24.625 -5.113 22.882 1.00 87.31 268 LEU A O 1
ATOM 2097 N N . LEU A 1 269 ? -22.721 -5.112 24.072 1.00 85.31 269 LEU A N 1
ATOM 2098 C CA . LEU A 1 269 ? -23.375 -5.387 25.352 1.00 85.31 269 LEU A CA 1
ATOM 2099 C C . LEU A 1 269 ? -24.255 -4.209 25.796 1.00 85.31 269 LEU A C 1
ATOM 2101 O O . LEU A 1 269 ? -25.378 -4.423 26.248 1.00 85.31 269 LEU A O 1
ATOM 2105 N N . GLN A 1 270 ? -23.778 -2.973 25.645 1.00 84.62 270 GLN A N 1
ATOM 2106 C CA . GLN A 1 270 ? -24.546 -1.774 25.975 1.00 84.62 270 GLN A CA 1
ATOM 2107 C C . GLN A 1 270 ? -25.809 -1.660 25.108 1.00 84.62 270 GLN A C 1
ATOM 2109 O O . GLN A 1 270 ? -26.887 -1.439 25.659 1.00 84.62 270 GLN A O 1
ATOM 2114 N N . LEU A 1 271 ? -25.714 -1.907 23.795 1.00 84.31 271 LEU A N 1
ATOM 2115 C CA . LEU A 1 271 ? -26.882 -1.985 22.903 1.00 84.31 271 LEU A CA 1
ATOM 2116 C C . LEU A 1 271 ? -27.854 -3.086 23.339 1.00 84.31 271 LEU A C 1
ATOM 2118 O O . LEU A 1 271 ? -29.054 -2.845 23.430 1.00 84.31 271 LEU A O 1
ATOM 2122 N N . ALA A 1 272 ? -27.350 -4.270 23.699 1.00 82.62 272 ALA A N 1
ATOM 2123 C CA . ALA A 1 272 ? -28.177 -5.376 24.185 1.00 82.62 272 ALA A CA 1
ATOM 2124 C C . ALA A 1 272 ? -28.968 -5.043 25.456 1.00 82.62 272 ALA A C 1
ATOM 2126 O O . ALA A 1 272 ? -30.093 -5.514 25.636 1.00 82.62 272 ALA A O 1
ATOM 2127 N N . LEU A 1 273 ? -28.371 -4.253 26.348 1.00 80.81 273 LEU A N 1
ATOM 2128 C CA . LEU A 1 273 ? -29.002 -3.813 27.590 1.00 80.81 273 LEU A CA 1
ATOM 2129 C C . LEU A 1 273 ? -30.030 -2.697 27.351 1.00 80.81 273 LEU A C 1
ATOM 2131 O O . LEU A 1 273 ? -31.030 -2.632 28.070 1.00 80.81 273 LEU A O 1
ATOM 2135 N N . GLN A 1 274 ? -29.804 -1.840 26.351 1.00 77.75 274 GLN A N 1
ATOM 2136 C CA . GLN A 1 274 ? -30.740 -0.789 25.939 1.00 77.75 274 GLN A CA 1
ATOM 2137 C C . GLN A 1 274 ? -31.952 -1.371 25.193 1.00 77.75 274 GLN A C 1
ATOM 2139 O O . GLN A 1 274 ? -33.094 -1.022 25.497 1.00 77.75 274 GLN A O 1
ATOM 2144 N N . GLU A 1 275 ? -31.724 -2.325 24.290 1.00 65.88 275 GLU A N 1
ATOM 2145 C CA . GLU A 1 275 ? -32.751 -3.033 23.520 1.00 65.88 275 GLU A CA 1
ATOM 2146 C C . GLU A 1 275 ? -33.237 -4.304 24.231 1.00 65.88 275 GLU A C 1
ATOM 2148 O O . GLU A 1 275 ? -33.079 -5.411 23.717 1.00 65.88 275 GLU A O 1
ATOM 2153 N N . LYS A 1 276 ? -33.819 -4.153 25.430 1.00 52.34 276 LYS A N 1
ATOM 2154 C CA . LYS A 1 276 ? -34.422 -5.227 26.251 1.00 52.34 276 LYS A CA 1
ATOM 2155 C C . LYS A 1 276 ? -34.912 -6.448 25.431 1.00 52.34 276 LYS A C 1
ATOM 2157 O O . LYS A 1 276 ? -36.068 -6.510 25.030 1.00 52.34 276 LYS A O 1
ATOM 2162 N N . ALA A 1 277 ? -34.018 -7.434 25.306 1.00 51.16 277 ALA A N 1
ATOM 2163 C CA . ALA A 1 277 ? -34.188 -8.799 24.800 1.00 51.16 277 ALA A CA 1
ATOM 2164 C C . ALA A 1 277 ? -34.634 -8.985 23.329 1.00 51.16 277 ALA A C 1
ATOM 2166 O O . ALA A 1 277 ? -35.819 -8.953 23.007 1.00 51.16 277 ALA A O 1
ATOM 2167 N N . GLY A 1 278 ? -33.691 -9.396 22.467 1.00 53.69 278 GLY A N 1
ATOM 2168 C CA . GLY A 1 278 ? -34.041 -10.152 21.257 1.00 53.69 278 GLY A CA 1
ATOM 2169 C C . GLY A 1 278 ? -32.886 -10.458 20.304 1.00 53.69 278 GLY A C 1
ATOM 2170 O O . GLY A 1 278 ? -32.591 -11.624 20.056 1.00 53.69 278 GLY A O 1
ATOM 2171 N N . GLN A 1 279 ? -32.225 -9.424 19.778 1.00 53.66 279 GLN A N 1
ATOM 2172 C CA . GLN A 1 279 ? -31.262 -9.555 18.670 1.00 53.66 279 GLN A CA 1
ATOM 2173 C C . GLN A 1 279 ? -29.790 -9.247 19.020 1.00 53.66 279 GLN A C 1
ATOM 2175 O O . GLN A 1 279 ? -28.921 -9.993 18.559 1.00 53.66 279 GLN A O 1
ATOM 2180 N N . PRO A 1 280 ? -29.455 -8.268 19.885 1.00 58.91 280 PRO A N 1
ATOM 2181 C CA . PRO A 1 280 ? -28.051 -7.900 20.112 1.00 58.91 280 PRO A CA 1
ATOM 2182 C C . PRO A 1 280 ? -27.236 -8.956 20.873 1.00 58.91 280 PRO A C 1
ATOM 2184 O O . PRO A 1 280 ? -26.044 -9.117 20.631 1.00 58.91 280 PRO A O 1
ATOM 2187 N N . LEU A 1 281 ? -27.868 -9.742 21.756 1.00 60.72 281 LEU A N 1
ATOM 2188 C CA . LEU A 1 281 ? -27.184 -10.793 22.530 1.00 60.72 281 LEU A CA 1
ATOM 2189 C C . LEU A 1 281 ? -26.590 -11.898 21.643 1.00 60.72 281 LEU A C 1
ATOM 2191 O O . LEU A 1 281 ? -25.573 -12.493 21.998 1.00 60.72 281 LEU A O 1
ATOM 2195 N N . TYR A 1 282 ? -27.201 -12.169 20.486 1.00 64.25 282 TYR A N 1
ATOM 2196 C CA . TYR A 1 282 ? -26.652 -13.113 19.514 1.00 64.25 282 TYR A CA 1
ATOM 2197 C C . TYR A 1 282 ? -25.387 -12.554 18.849 1.00 64.25 282 TYR A C 1
ATOM 2199 O O . TYR A 1 282 ? -24.397 -13.274 18.744 1.00 64.25 282 TYR A O 1
ATOM 2207 N N . ALA A 1 283 ? -25.378 -11.264 18.493 1.00 65.94 283 ALA A N 1
ATOM 2208 C CA . ALA A 1 283 ? -24.197 -10.584 17.960 1.00 65.94 283 ALA A CA 1
ATOM 2209 C C . ALA A 1 283 ? -23.052 -10.522 18.987 1.00 65.94 283 ALA A C 1
ATOM 2211 O O . ALA A 1 283 ? -21.911 -10.814 18.639 1.00 65.94 283 ALA A O 1
ATOM 2212 N N . VAL A 1 284 ? -23.356 -10.250 20.266 1.00 64.81 284 VAL A N 1
ATOM 2213 C CA . VAL A 1 284 ? -22.379 -10.333 21.372 1.00 64.81 284 VAL A CA 1
ATOM 2214 C C . VAL A 1 284 ? -21.787 -11.739 21.457 1.00 64.81 284 VAL A C 1
ATOM 2216 O O . VAL A 1 284 ? -20.574 -11.906 21.528 1.00 64.81 284 VAL A O 1
ATOM 2219 N N . ARG A 1 285 ? -22.638 -12.771 21.432 1.00 64.25 285 ARG A N 1
ATOM 2220 C CA . ARG A 1 285 ? -22.188 -14.162 21.518 1.00 64.25 285 ARG A CA 1
ATOM 2221 C C . ARG A 1 285 ? -21.306 -14.553 20.331 1.00 64.25 285 ARG A C 1
ATOM 2223 O O . ARG A 1 285 ? -20.312 -15.235 20.541 1.00 64.25 285 ARG A O 1
ATOM 2230 N N . LEU A 1 286 ? -21.661 -14.143 19.115 1.00 74.75 286 LEU A N 1
ATOM 2231 C CA . LEU A 1 286 ? -20.842 -14.384 17.928 1.00 74.75 286 LEU A CA 1
ATOM 2232 C C . LEU A 1 286 ? -19.475 -13.700 18.032 1.00 74.75 286 LEU A C 1
ATOM 2234 O O . LEU A 1 286 ? -18.472 -14.353 17.775 1.00 74.75 286 LEU A O 1
ATOM 2238 N N . HIS A 1 287 ? -19.438 -12.444 18.487 1.00 74.25 287 HIS A N 1
ATOM 2239 C CA . HIS A 1 287 ? -18.210 -11.652 18.624 1.00 74.25 287 HIS A CA 1
ATOM 2240 C C . HIS A 1 287 ? -17.150 -12.290 19.537 1.00 74.25 287 HIS A C 1
ATOM 2242 O O . HIS A 1 287 ? -15.963 -12.112 19.301 1.00 74.25 287 HIS A O 1
ATOM 2248 N N . TYR A 1 288 ? -17.556 -13.039 20.569 1.00 68.75 288 TYR A N 1
ATOM 2249 C CA . TYR A 1 288 ? -16.625 -13.715 21.489 1.00 68.75 288 TYR A CA 1
ATOM 2250 C C . TYR A 1 288 ? -16.318 -15.180 21.129 1.00 68.75 288 TYR A C 1
ATOM 2252 O O . TYR A 1 288 ? -15.520 -15.813 21.819 1.00 68.75 288 TYR A O 1
ATOM 2260 N N . ILE A 1 289 ? -16.980 -15.748 20.115 1.00 67.12 289 ILE A N 1
ATOM 2261 C CA . ILE A 1 289 ? -16.795 -17.152 19.698 1.00 67.12 289 ILE A CA 1
ATOM 2262 C C . ILE A 1 289 ? -16.009 -17.260 18.378 1.00 67.12 289 ILE A C 1
ATOM 2264 O O . ILE A 1 289 ? -15.423 -18.313 18.126 1.00 67.12 289 ILE A O 1
ATOM 2268 N N . SER A 1 290 ? -15.997 -16.207 17.551 1.00 52.50 290 SER A N 1
ATOM 2269 C CA . SER A 1 290 ? -15.176 -16.081 16.332 1.00 52.50 290 SER A CA 1
ATOM 2270 C C . SER A 1 290 ? -13.737 -15.686 16.636 1.00 52.50 290 SER A C 1
ATOM 2272 O O . SER A 1 290 ? -12.836 -16.265 15.996 1.00 52.50 290 SER A O 1
#

Secondary structure (DSSP, 8-state):
----TTS-------EEEEE---SEEE-TTS-EEEHHHIIIIIIHHHHHHTT-EEE---SGGGSS--SHHHHHHHHH-SEEEEE-SS--HHHHHHHHHHHHH-SS-EEEEESS--TT----SSEEE--EETTEE-TTTHHHHHHHHHHHHHHHHH--TTS-SSHHHHH-TTPPPPPTTT---TT-HHHHHHHHHHHHHHHHHHHTT-HHHHHHHHHS-SSHHHHHHHHHHHHHHHHHTT-HHHHHHHHHHHHHH-TT-HHHHHHHHHHHHHHHHHTTSSSHHHHHHHHTT-

Radius of gyration: 21.77 Å; chains: 1; bounding box: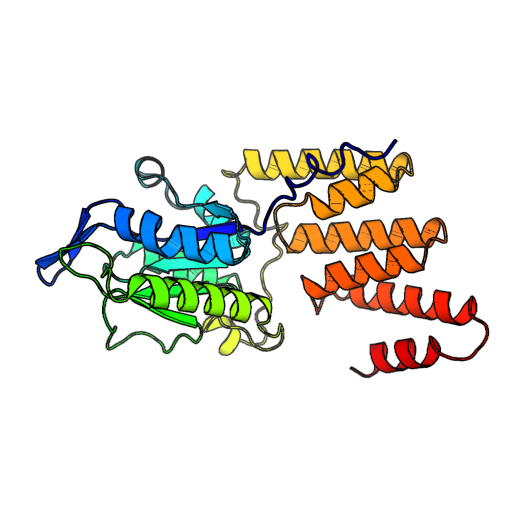 58×42×56 Å

Foldseek 3Di:
DDDPPPPLPPQQWQAEEEADDAAWDAAPVRAIAGVVQCVPQAVVLLCVVLRYDYDYDDPVNVPDDPDQQVVLCLQQHQAYEQEPQHVDPSSVVSVVSSLLQDQAHYAYEHCDDDPDDDPQPHYAHFHDDPNHTDPVCRVVSSPSSNVSNVCRLVPDPQHGRRPNCVVVVPDDRDDSVVSDRPVNVVVVVVVVVLVVQLVVCLVVLVLVSLVSSLSNDNGLQSSLVSLQVSLVSCVVVVVLVSSLVSLVSSCSSVVVPVSSLVSNLVSLVSVCVVVPDDPSVVVSVVSVVD

pLDDT: mean 78.95, std 16.49, range [23.47, 98.25]